Protein AF-D6RBR7-F1 (afdb_monomer)

Organism: Homo sapiens (NCBI:txid9606)

GO terms:
  GO:0005730 nucleolus (C, IDA)

Foldseek 3Di:
DPPPDDPVRVVVVVLVVVLVVLVVCLLVDQQQPQQLQDWDAAPPPRDIFGAAQAQLPPRDGRQQAQARHPRDQWADQPQPQAPDHDDPDIHGGCRQFDDAAPQSNGTHGRRNCRVVPCNSNPSRNPAAAPPPRDHNSRDRFGWGAAPQQRHIHGPVCNPVCNVPLLAQPDPACAAPPPRHHFQKARSNVSGGHHPCQLPPPPDDDDPPAAGADNPPRHGIDGNVVRDDD

Sequence (229 aa):
MPKKKTGARKKAENRREREKQLRASRSTIDLAKHPCNASMECDKCQRRQKNRAFCYFCNSVQKLPICAQCGKTKCMMKSSDCVIKHAGVYSTGLAMVGAICDFCEAWVCHGRKCLSTHACACPLTDAECVECERGVWDHGGRIFSCSFCHNFLCEDDQFEHQASCQVLEAETFKCVSCNRLGQHSCLRCKACFCDDHTRSKVFKQEKGKQPPCPKCGHETQETKDLSMS

Mean predicted aligned error: 7.17 Å

Structure (mmCIF, N/CA/C/O backbone):
data_AF-D6RBR7-F1
#
_entry.id   AF-D6RBR7-F1
#
loop_
_atom_site.group_PDB
_atom_site.id
_atom_site.type_symbol
_atom_site.label_atom_id
_atom_site.label_alt_id
_atom_site.label_comp_id
_atom_site.label_asym_id
_atom_site.label_entity_id
_atom_site.label_seq_id
_atom_site.pdbx_PDB_ins_code
_atom_site.Cartn_x
_atom_site.Cartn_y
_atom_site.Cartn_z
_atom_site.occupancy
_atom_site.B_iso_or_equiv
_atom_site.auth_seq_id
_atom_site.auth_comp_id
_atom_site.auth_asym_id
_atom_site.auth_atom_id
_atom_site.pdbx_PDB_model_num
ATOM 1 N N . MET A 1 1 ? 13.635 -39.268 21.885 1.00 52.97 1 MET A N 1
ATOM 2 C CA . MET A 1 1 ? 14.153 -38.015 21.281 1.00 52.97 1 MET A CA 1
ATOM 3 C C . MET A 1 1 ? 13.201 -37.543 20.189 1.00 52.97 1 MET A C 1
ATOM 5 O O . MET A 1 1 ? 12.842 -38.367 19.352 1.00 52.97 1 MET A O 1
ATOM 9 N N . PRO A 1 2 ? 12.788 -36.262 20.158 1.00 68.88 2 PRO A N 1
ATOM 10 C CA . PRO A 1 2 ? 12.043 -35.724 19.021 1.00 68.88 2 PRO A CA 1
ATOM 11 C C . PRO A 1 2 ? 12.871 -35.908 17.742 1.00 68.88 2 PRO A C 1
ATOM 13 O O . PRO A 1 2 ? 14.064 -35.595 17.733 1.00 68.88 2 PRO A O 1
ATOM 16 N N . LYS A 1 3 ? 12.272 -36.446 16.671 1.00 75.31 3 LYS A N 1
ATOM 17 C CA . LYS A 1 3 ? 12.973 -36.650 15.391 1.00 75.31 3 LYS A CA 1
ATOM 18 C C . LYS A 1 3 ? 13.556 -35.313 14.910 1.00 75.31 3 LYS A C 1
ATOM 20 O O . LYS A 1 3 ? 12.832 -34.316 14.852 1.00 75.31 3 LYS A O 1
ATOM 25 N N . LYS A 1 4 ? 14.852 -35.286 14.559 1.00 80.06 4 LYS A N 1
ATOM 26 C CA . LYS A 1 4 ? 15.507 -34.099 13.974 1.00 80.06 4 LYS A CA 1
ATOM 27 C C . LYS A 1 4 ? 14.675 -33.612 12.783 1.00 80.06 4 LYS A C 1
ATOM 29 O O . LYS A 1 4 ? 14.360 -34.387 11.881 1.00 80.06 4 LYS A O 1
ATOM 34 N N . LYS A 1 5 ? 14.297 -32.329 12.790 1.00 82.06 5 LYS A N 1
ATOM 35 C CA . LYS A 1 5 ? 13.568 -31.709 11.674 1.00 82.06 5 LYS A CA 1
ATOM 36 C C . LYS A 1 5 ? 14.427 -31.801 10.407 1.00 82.06 5 LYS A C 1
ATOM 38 O O . LYS A 1 5 ? 15.624 -31.524 10.453 1.00 82.06 5 LYS A O 1
ATOM 43 N N . THR A 1 6 ? 13.815 -32.160 9.279 1.00 87.94 6 THR A N 1
ATOM 44 C CA . THR A 1 6 ? 14.499 -32.155 7.978 1.00 87.94 6 THR A CA 1
ATOM 45 C C . THR A 1 6 ? 14.886 -30.727 7.579 1.00 87.94 6 THR A C 1
ATOM 47 O O . THR A 1 6 ? 14.262 -29.755 8.018 1.00 87.94 6 THR A O 1
ATOM 50 N N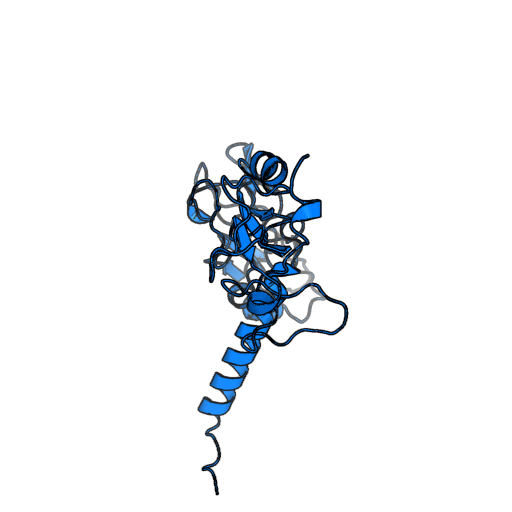 . GLY A 1 7 ? 15.893 -30.578 6.712 1.00 91.62 7 GLY A N 1
ATOM 51 C CA . GLY A 1 7 ? 16.312 -29.263 6.209 1.00 91.62 7 GLY A CA 1
ATOM 52 C C . GLY A 1 7 ? 15.177 -28.497 5.517 1.00 91.62 7 GLY A C 1
ATOM 53 O O . GLY A 1 7 ? 15.042 -27.290 5.709 1.00 91.62 7 GLY A O 1
ATOM 54 N N . ALA A 1 8 ? 14.305 -29.203 4.788 1.00 89.06 8 ALA A N 1
ATOM 55 C CA . ALA A 1 8 ? 13.109 -28.626 4.176 1.00 89.06 8 ALA A CA 1
ATOM 56 C C . ALA A 1 8 ? 12.122 -28.092 5.228 1.00 89.06 8 ALA A C 1
ATOM 58 O O . ALA A 1 8 ? 11.676 -26.949 5.129 1.00 89.06 8 ALA A O 1
ATOM 59 N N . ARG A 1 9 ? 11.849 -28.872 6.285 1.00 87.75 9 ARG A N 1
ATOM 60 C CA . ARG A 1 9 ? 10.952 -28.458 7.373 1.00 87.75 9 ARG A CA 1
ATOM 61 C C . ARG A 1 9 ? 11.488 -27.235 8.119 1.00 87.75 9 ARG A C 1
ATOM 63 O O . ARG A 1 9 ? 10.721 -26.318 8.390 1.00 87.75 9 ARG A O 1
ATOM 70 N N . LYS A 1 10 ? 12.799 -27.181 8.383 1.00 90.31 10 LYS A N 1
ATOM 71 C CA . LYS A 1 10 ? 13.447 -26.013 9.005 1.00 90.31 10 LYS A CA 1
ATOM 72 C C . LYS A 1 10 ? 13.344 -24.762 8.120 1.00 90.31 10 LYS A C 1
ATOM 74 O O . LYS A 1 10 ? 13.049 -23.683 8.619 1.00 90.31 10 LYS A O 1
ATOM 79 N N . LYS A 1 11 ? 13.529 -24.897 6.799 1.00 88.00 11 LYS A N 1
ATOM 80 C CA . LYS A 1 11 ? 13.361 -23.783 5.846 1.00 88.00 11 LYS A CA 1
ATOM 81 C C . LYS A 1 11 ? 11.916 -23.275 5.783 1.00 88.00 11 LYS A C 1
ATOM 83 O O . LYS A 1 11 ? 11.714 -22.066 5.731 1.00 88.00 11 LYS A O 1
ATOM 88 N N . ALA A 1 12 ? 10.931 -24.173 5.787 1.00 87.12 12 ALA A N 1
ATOM 89 C CA . ALA A 1 12 ? 9.515 -23.803 5.766 1.00 87.12 12 ALA A CA 1
ATOM 90 C C . ALA A 1 12 ? 9.096 -23.054 7.042 1.00 87.12 12 ALA A C 1
ATOM 92 O O . ALA A 1 12 ? 8.420 -22.032 6.967 1.00 87.12 12 ALA A O 1
ATOM 93 N N . GLU A 1 13 ? 9.550 -23.520 8.206 1.00 89.06 13 GLU A N 1
ATOM 94 C CA . GLU A 1 13 ? 9.287 -22.875 9.496 1.00 89.06 13 GLU A CA 1
ATOM 95 C C . GLU A 1 13 ? 9.906 -21.473 9.569 1.00 89.06 13 GLU A C 1
ATOM 97 O O . GLU A 1 13 ? 9.196 -20.513 9.858 1.00 89.06 13 GLU A O 1
ATOM 102 N N . ASN A 1 14 ? 11.178 -21.332 9.178 1.00 86.88 14 ASN A N 1
ATOM 103 C CA . ASN A 1 14 ? 11.842 -20.028 9.105 1.00 86.88 14 ASN A CA 1
ATOM 104 C C . ASN A 1 14 ? 11.141 -19.072 8.125 1.00 86.88 14 ASN A C 1
ATOM 106 O O . ASN A 1 14 ? 11.054 -17.873 8.385 1.00 86.88 14 ASN A O 1
ATOM 110 N N . ARG A 1 15 ? 10.640 -19.580 6.988 1.00 83.00 15 ARG A N 1
ATOM 111 C CA . ARG A 1 15 ? 9.876 -18.769 6.028 1.00 83.00 15 ARG A CA 1
ATOM 112 C C . ARG A 1 15 ? 8.584 -18.254 6.660 1.00 83.00 15 ARG A C 1
ATOM 114 O O . ARG A 1 15 ? 8.325 -17.059 6.588 1.00 83.00 15 ARG A O 1
ATOM 121 N N . ARG A 1 16 ? 7.823 -19.130 7.321 1.00 85.25 16 ARG A N 1
ATOM 122 C CA . ARG A 1 16 ? 6.566 -18.772 7.993 1.00 85.25 16 ARG A CA 1
ATOM 123 C C . ARG A 1 16 ? 6.781 -17.745 9.104 1.00 85.25 16 ARG A C 1
ATOM 125 O O . ARG A 1 16 ? 5.986 -16.822 9.258 1.00 85.25 16 ARG A O 1
ATOM 132 N N . GLU A 1 17 ? 7.855 -17.888 9.874 1.00 85.69 17 GLU A N 1
ATOM 133 C CA . GLU A 1 17 ? 8.219 -16.917 10.906 1.00 85.69 17 GLU A CA 1
ATOM 134 C C . GLU A 1 17 ? 8.574 -15.554 10.298 1.00 85.69 17 GLU A C 1
ATOM 136 O O . GLU A 1 17 ? 8.077 -14.525 10.758 1.00 85.69 17 GLU A O 1
ATOM 141 N N . ARG A 1 18 ? 9.342 -15.545 9.203 1.00 83.00 18 ARG A N 1
ATOM 142 C CA . ARG A 1 18 ? 9.665 -14.320 8.464 1.00 83.00 18 ARG A CA 1
ATOM 143 C C . ARG A 1 18 ? 8.423 -13.647 7.886 1.00 83.00 18 ARG A C 1
ATOM 145 O O . ARG A 1 18 ? 8.291 -12.437 7.996 1.00 83.00 18 ARG A O 1
ATOM 152 N N . GLU A 1 19 ? 7.502 -14.407 7.301 1.00 79.69 19 GLU A N 1
ATOM 153 C CA . GLU A 1 19 ? 6.221 -13.887 6.804 1.00 79.69 19 GLU A CA 1
ATOM 154 C C . GLU A 1 19 ? 5.389 -13.273 7.933 1.00 79.69 19 GLU A C 1
ATOM 156 O O . GLU A 1 19 ? 4.824 -12.194 7.765 1.00 79.69 19 GLU A O 1
ATOM 161 N N . LYS A 1 20 ? 5.360 -13.910 9.111 1.00 80.19 20 LYS A N 1
ATOM 162 C CA . LYS A 1 20 ? 4.681 -13.365 10.293 1.00 80.19 20 LYS A CA 1
ATOM 163 C C . LYS A 1 20 ? 5.299 -12.036 10.738 1.00 80.19 20 LYS A C 1
ATOM 165 O O . LYS A 1 20 ? 4.561 -11.097 11.018 1.00 80.19 20 LYS A O 1
ATOM 170 N N . GLN A 1 21 ? 6.629 -11.946 10.770 1.00 80.25 21 GLN A N 1
ATOM 171 C CA . GLN A 1 21 ? 7.342 -10.704 11.091 1.00 80.25 21 GLN A CA 1
ATOM 172 C C . GLN A 1 21 ? 7.075 -9.613 10.049 1.00 80.25 21 GLN A C 1
ATOM 174 O O . GLN A 1 21 ? 6.785 -8.478 10.415 1.00 80.25 21 GLN A O 1
ATOM 179 N N . LEU A 1 22 ? 7.100 -9.960 8.759 1.00 79.62 22 LEU A N 1
ATOM 180 C CA . LEU A 1 22 ? 6.803 -9.026 7.675 1.00 79.62 22 LEU A CA 1
ATOM 181 C C . LEU A 1 22 ? 5.378 -8.480 7.787 1.00 79.62 22 LEU A C 1
ATOM 183 O O . LEU A 1 22 ? 5.197 -7.267 7.739 1.00 79.62 22 LEU A O 1
ATOM 187 N N . ARG A 1 23 ? 4.381 -9.342 8.027 1.00 74.06 23 ARG A N 1
ATOM 188 C CA . ARG A 1 23 ? 2.993 -8.912 8.266 1.00 74.06 23 ARG A CA 1
ATOM 189 C C . ARG A 1 23 ? 2.874 -7.997 9.482 1.00 74.06 23 ARG A C 1
ATOM 191 O O . ARG A 1 23 ? 2.206 -6.977 9.384 1.00 74.06 23 ARG A O 1
ATOM 198 N N . ALA A 1 24 ? 3.553 -8.316 10.584 1.00 72.94 24 ALA A N 1
ATOM 199 C CA . ALA A 1 24 ? 3.563 -7.464 11.774 1.00 72.94 24 ALA A CA 1
ATOM 200 C C . ALA A 1 24 ? 4.214 -6.095 11.511 1.00 72.94 24 ALA A C 1
ATOM 202 O O . ALA A 1 24 ? 3.758 -5.091 12.038 1.00 72.94 24 ALA A O 1
ATOM 203 N N . SER A 1 25 ? 5.245 -6.040 10.662 1.00 75.69 25 SER A N 1
ATOM 204 C CA . SER A 1 25 ? 5.922 -4.787 10.308 1.00 75.69 25 SER A CA 1
ATOM 205 C C . SER A 1 25 ? 5.144 -3.908 9.325 1.00 75.69 25 SER A C 1
ATOM 207 O O . SER A 1 25 ? 5.472 -2.733 9.187 1.00 75.69 25 SER A O 1
ATOM 209 N N . ARG A 1 26 ? 4.103 -4.423 8.651 1.00 74.50 26 ARG A N 1
ATOM 210 C CA . ARG A 1 26 ? 3.370 -3.648 7.633 1.00 74.50 26 ARG A CA 1
ATOM 211 C C . ARG A 1 26 ? 2.717 -2.389 8.193 1.00 74.50 26 ARG A C 1
ATOM 213 O O . ARG A 1 26 ? 2.730 -1.376 7.507 1.00 74.50 26 ARG A O 1
ATOM 220 N N . SER A 1 27 ? 2.226 -2.420 9.432 1.00 69.88 27 SER A N 1
ATOM 221 C CA . SER A 1 27 ? 1.645 -1.241 10.093 1.00 69.88 27 SER A CA 1
ATOM 222 C C . SER A 1 27 ? 2.659 -0.121 10.345 1.00 69.88 27 SER A C 1
ATOM 224 O O . SER A 1 27 ? 2.265 1.022 10.535 1.00 69.88 27 SER A O 1
ATOM 226 N N . THR A 1 28 ? 3.961 -0.425 10.318 1.00 78.81 28 THR A N 1
ATOM 227 C CA . THR A 1 28 ? 5.040 0.563 10.495 1.00 78.81 28 THR A CA 1
ATOM 228 C C . THR A 1 28 ? 5.569 1.135 9.181 1.00 78.81 28 THR A C 1
ATOM 230 O O . THR A 1 28 ? 6.420 2.024 9.194 1.00 78.81 28 THR A O 1
ATOM 233 N N . ILE A 1 29 ? 5.102 0.626 8.037 1.00 87.75 29 ILE A N 1
ATOM 234 C CA . ILE A 1 29 ? 5.531 1.125 6.732 1.00 87.75 29 ILE A CA 1
ATOM 235 C C . ILE A 1 29 ? 4.763 2.412 6.430 1.00 87.75 29 ILE A C 1
ATOM 237 O O . ILE A 1 29 ? 3.542 2.398 6.295 1.00 87.75 29 ILE A O 1
ATOM 241 N N . ASP A 1 30 ? 5.496 3.511 6.249 1.00 91.12 30 ASP A N 1
ATOM 242 C CA . ASP A 1 30 ? 4.944 4.754 5.709 1.00 91.12 30 ASP A CA 1
ATOM 243 C C . ASP A 1 30 ? 4.599 4.552 4.227 1.00 91.12 30 ASP A C 1
ATOM 245 O O . ASP A 1 30 ? 5.441 4.687 3.329 1.00 91.12 30 ASP A O 1
ATOM 249 N N . LEU A 1 31 ? 3.348 4.165 3.978 1.00 93.38 31 LEU A N 1
ATOM 250 C CA . LEU A 1 31 ? 2.873 3.826 2.645 1.00 93.38 31 LEU A CA 1
ATOM 251 C C . LEU A 1 31 ? 2.872 5.032 1.703 1.00 93.38 31 LEU A C 1
ATOM 253 O O . LEU A 1 31 ? 3.123 4.868 0.511 1.00 93.38 31 LEU A O 1
ATOM 257 N N . ALA A 1 32 ? 2.657 6.241 2.225 1.00 91.88 32 ALA A N 1
ATOM 258 C CA . ALA A 1 32 ? 2.642 7.464 1.428 1.00 91.88 32 ALA A CA 1
ATOM 259 C C . ALA A 1 32 ? 4.018 7.765 0.809 1.00 91.88 32 ALA A C 1
ATOM 261 O O . ALA A 1 32 ? 4.095 8.318 -0.289 1.00 91.88 32 ALA A O 1
ATOM 262 N N . LYS A 1 33 ? 5.100 7.373 1.497 1.00 94.25 33 LYS A N 1
ATOM 263 C CA . LYS A 1 33 ? 6.487 7.550 1.034 1.00 94.25 33 LYS A CA 1
ATOM 264 C C . LYS A 1 33 ? 7.083 6.306 0.377 1.00 94.25 33 LYS A C 1
ATOM 266 O O . LYS A 1 33 ? 8.177 6.381 -0.186 1.00 94.25 33 LYS A O 1
ATOM 271 N N . HIS A 1 34 ? 6.412 5.156 0.448 1.00 96.44 34 HIS A N 1
ATOM 272 C CA . HIS A 1 34 ? 6.963 3.916 -0.084 1.00 96.44 34 HIS A CA 1
ATOM 273 C C . HIS A 1 34 ? 7.061 3.967 -1.626 1.00 96.44 34 HIS A C 1
ATOM 275 O O . HIS A 1 34 ? 6.084 4.326 -2.285 1.00 96.44 34 HIS A O 1
ATOM 281 N N . PRO A 1 35 ? 8.186 3.558 -2.253 1.00 97.50 35 PRO A N 1
ATOM 282 C CA . PRO A 1 35 ? 8.389 3.746 -3.694 1.00 97.50 35 PRO A CA 1
ATOM 283 C C . PRO A 1 35 ? 7.350 3.080 -4.605 1.00 97.50 35 PRO A C 1
ATOM 285 O O . PRO A 1 35 ? 7.064 3.583 -5.689 1.00 97.50 35 PRO A O 1
ATOM 288 N N . CYS A 1 36 ? 6.767 1.953 -4.187 1.00 97.06 36 CYS A N 1
ATOM 289 C CA . CYS A 1 36 ? 5.691 1.286 -4.935 1.00 97.06 36 CYS A CA 1
ATOM 290 C C . CYS A 1 36 ? 4.376 2.082 -4.986 1.00 97.06 36 CYS A C 1
ATOM 292 O O . CYS A 1 36 ? 3.488 1.736 -5.753 1.00 97.06 36 CYS A O 1
ATOM 294 N N . ASN A 1 37 ? 4.248 3.113 -4.153 1.00 97.38 37 ASN A N 1
ATOM 295 C CA . ASN A 1 37 ? 3.070 3.959 -4.020 1.00 97.38 37 ASN A CA 1
ATOM 296 C C . ASN A 1 37 ? 3.390 5.436 -4.324 1.00 97.38 37 ASN A C 1
ATOM 298 O O . ASN A 1 37 ? 2.576 6.322 -4.079 1.00 97.38 37 ASN A O 1
ATOM 302 N N . ALA A 1 38 ? 4.585 5.723 -4.851 1.00 97.19 38 ALA A N 1
ATOM 303 C CA . ALA A 1 38 ? 4.967 7.073 -5.247 1.00 97.19 38 ALA A CA 1
ATOM 304 C C . ALA A 1 38 ? 3.996 7.624 -6.304 1.00 97.19 38 ALA A C 1
ATOM 306 O O . ALA A 1 38 ? 3.543 6.881 -7.171 1.00 97.19 38 ALA A O 1
ATOM 307 N N . SER A 1 39 ? 3.689 8.922 -6.257 1.00 96.25 39 SER A N 1
ATOM 308 C CA . SER A 1 39 ? 2.896 9.570 -7.309 1.00 96.25 39 SER A CA 1
ATOM 309 C C . SER A 1 39 ? 3.696 9.590 -8.611 1.00 96.25 39 SER A C 1
ATOM 311 O O . SER A 1 39 ? 4.882 9.917 -8.609 1.00 96.25 39 SER A O 1
ATOM 313 N N . MET A 1 40 ? 3.036 9.289 -9.721 1.00 94.88 40 MET A N 1
ATOM 314 C CA . MET A 1 40 ? 3.588 9.380 -11.067 1.00 94.88 40 MET A CA 1
ATOM 315 C C . MET A 1 40 ? 2.571 10.021 -12.011 1.00 94.88 40 MET A C 1
ATOM 317 O O . MET A 1 40 ? 1.364 9.975 -11.770 1.00 94.88 40 MET A O 1
ATOM 321 N N . GLU A 1 41 ? 3.059 10.565 -13.115 1.00 96.31 41 GLU A N 1
ATOM 322 C CA . GLU A 1 41 ? 2.240 11.041 -14.223 1.00 96.31 41 GLU A CA 1
ATOM 323 C C . GLU A 1 41 ? 2.555 10.209 -15.465 1.00 96.31 41 GLU A C 1
ATOM 325 O O . GLU A 1 41 ? 3.702 9.822 -15.697 1.00 96.31 41 GLU A O 1
ATOM 330 N N . CYS A 1 42 ? 1.523 9.851 -16.224 1.00 96.06 42 CYS A N 1
ATOM 331 C CA . CYS A 1 42 ? 1.704 9.088 -17.449 1.00 96.06 42 CYS A CA 1
ATOM 332 C C . CYS A 1 42 ? 2.182 9.988 -18.592 1.00 96.06 42 CYS A C 1
ATOM 334 O O . CYS A 1 42 ? 1.434 10.857 -19.025 1.00 96.06 42 CYS A O 1
ATOM 336 N N . ASP A 1 43 ? 3.330 9.681 -19.196 1.00 93.69 43 ASP A N 1
ATOM 337 C CA . ASP A 1 43 ? 3.866 10.454 -20.329 1.00 93.69 43 ASP A CA 1
ATOM 338 C C . ASP A 1 43 ? 2.915 10.505 -21.546 1.00 93.69 43 ASP A C 1
ATOM 340 O O . ASP A 1 43 ? 2.988 11.420 -22.363 1.00 93.69 43 ASP A O 1
ATOM 344 N N . LYS A 1 44 ? 2.011 9.523 -21.693 1.00 96.19 44 LYS A N 1
ATOM 345 C CA . LYS A 1 44 ? 1.081 9.436 -22.832 1.00 96.19 44 LYS A CA 1
ATOM 346 C C . LYS A 1 44 ? -0.230 10.184 -22.596 1.00 96.19 44 LYS A C 1
ATOM 348 O O . LYS A 1 44 ? -0.652 10.940 -23.461 1.00 96.19 44 LYS A O 1
ATOM 353 N N . CYS A 1 45 ? -0.910 9.923 -21.478 1.00 97.12 45 CYS A N 1
ATOM 354 C CA . CYS A 1 45 ? -2.237 10.493 -21.204 1.00 97.12 45 CYS A CA 1
ATOM 355 C C . CYS A 1 45 ? -2.235 11.605 -20.150 1.00 97.12 45 CYS A C 1
ATOM 357 O O . CYS A 1 45 ? -3.301 12.139 -19.859 1.00 97.12 45 CYS A O 1
ATOM 359 N N . GLN A 1 46 ? -1.073 11.926 -19.569 1.00 96.44 46 GLN A N 1
ATOM 360 C CA . GLN A 1 46 ? -0.855 13.004 -18.594 1.00 96.44 46 GLN A CA 1
ATOM 361 C C . GLN A 1 46 ? -1.713 12.888 -17.321 1.00 96.44 46 GLN A C 1
ATOM 363 O O . GLN A 1 46 ? -1.844 13.824 -16.541 1.00 96.44 46 GLN A O 1
ATOM 368 N N . ARG A 1 47 ? -2.311 11.713 -17.076 1.00 96.62 47 ARG A N 1
ATOM 369 C CA . ARG A 1 47 ? -3.061 11.441 -15.848 1.00 96.62 47 ARG A CA 1
ATOM 370 C C . ARG A 1 47 ? -2.115 11.032 -14.729 1.00 96.62 47 ARG A C 1
ATOM 372 O O . ARG A 1 47 ? -1.210 10.214 -14.932 1.00 96.62 47 ARG A O 1
ATOM 379 N N . ARG A 1 48 ? -2.385 11.564 -13.537 1.00 96.75 48 ARG A N 1
ATOM 380 C CA . ARG A 1 48 ? -1.713 11.181 -12.296 1.00 96.75 48 ARG A CA 1
ATOM 381 C C . ARG A 1 48 ? -2.238 9.840 -11.791 1.00 96.75 48 ARG A C 1
ATOM 383 O O . ARG A 1 48 ? -3.429 9.560 -11.862 1.00 96.75 48 ARG A O 1
ATOM 390 N N . GLN A 1 49 ? -1.328 9.011 -11.302 1.00 96.50 49 GLN A N 1
ATOM 391 C CA . GLN A 1 49 ? -1.588 7.684 -10.743 1.00 96.50 49 GLN A CA 1
ATOM 392 C C . GLN A 1 49 ? -0.464 7.327 -9.761 1.00 96.50 49 GLN A C 1
ATOM 394 O O . GLN A 1 49 ? 0.524 8.057 -9.647 1.00 96.50 49 GLN A O 1
ATOM 399 N N . LYS A 1 50 ? -0.566 6.203 -9.055 1.00 96.88 50 LYS A N 1
ATOM 400 C CA . LYS A 1 50 ? 0.579 5.643 -8.325 1.00 96.88 50 LYS A CA 1
ATOM 401 C C . LYS A 1 50 ? 1.587 5.005 -9.277 1.00 96.88 50 LYS A C 1
ATOM 403 O O . LYS A 1 50 ? 1.216 4.596 -10.372 1.00 96.88 50 LYS A O 1
ATOM 408 N N . ASN A 1 51 ? 2.821 4.827 -8.810 1.00 97.38 51 ASN A N 1
ATOM 409 C CA . ASN A 1 51 ? 3.884 4.104 -9.502 1.00 97.38 51 ASN A CA 1
ATOM 410 C C . ASN A 1 51 ? 3.379 2.747 -10.029 1.00 97.38 51 ASN A C 1
ATOM 412 O O . ASN A 1 51 ? 2.912 1.909 -9.255 1.00 97.38 51 ASN A O 1
ATOM 416 N N . ARG A 1 52 ? 3.459 2.548 -11.346 1.00 97.00 52 ARG A N 1
ATOM 417 C CA . ARG A 1 52 ? 2.970 1.383 -12.090 1.00 97.00 52 ARG A CA 1
ATOM 418 C C . ARG A 1 52 ? 3.846 1.139 -13.314 1.00 97.00 52 ARG A C 1
ATOM 420 O O . ARG A 1 52 ? 4.415 2.062 -13.895 1.00 97.00 52 ARG A O 1
ATOM 427 N N . ALA A 1 53 ? 3.922 -0.120 -13.720 1.00 97.56 53 ALA A N 1
ATOM 428 C CA . ALA A 1 53 ? 4.587 -0.557 -14.934 1.00 97.56 53 ALA A CA 1
ATOM 429 C C . ALA A 1 53 ? 3.815 -0.126 -16.186 1.00 97.56 53 ALA A C 1
ATOM 431 O O . ALA A 1 53 ? 4.405 0.341 -17.164 1.00 97.56 53 ALA A O 1
ATOM 432 N N . PHE A 1 54 ? 2.489 -0.226 -16.112 1.00 97.06 54 PHE A N 1
ATOM 433 C CA . PHE A 1 54 ? 1.556 0.187 -17.149 1.00 97.06 54 PHE A CA 1
ATOM 434 C C . PHE A 1 54 ? 0.587 1.215 -16.583 1.00 97.06 54 PHE A C 1
ATOM 436 O O . PHE A 1 54 ? 0.114 1.093 -15.454 1.00 97.06 54 PHE A O 1
ATOM 443 N N . CYS A 1 55 ? 0.289 2.239 -17.374 1.00 97.38 55 CYS A N 1
ATOM 444 C CA . CYS A 1 55 ? -0.682 3.244 -16.985 1.00 97.38 55 CYS A CA 1
ATOM 445 C C . CYS A 1 55 ? -2.066 2.613 -16.832 1.00 97.38 55 CYS A C 1
ATOM 447 O O . CYS A 1 55 ? -2.587 2.074 -17.803 1.00 97.38 55 CYS A O 1
ATOM 449 N N . TYR A 1 56 ? -2.685 2.770 -15.664 1.00 97.12 56 TYR A N 1
ATOM 450 C CA . TYR A 1 56 ? -4.033 2.273 -15.383 1.00 97.12 56 TYR A CA 1
ATOM 451 C C . TYR A 1 56 ? -5.071 2.774 -16.406 1.00 97.12 56 TYR A C 1
ATOM 453 O O . TYR A 1 56 ? -5.960 2.042 -16.817 1.00 97.12 56 TYR A O 1
ATOM 461 N N . PHE A 1 57 ? -4.940 4.021 -16.869 1.00 97.19 57 PHE A N 1
ATOM 462 C CA . PHE A 1 57 ? -5.949 4.652 -17.728 1.00 97.19 57 PHE A CA 1
ATOM 463 C C . PHE A 1 57 ? -5.826 4.331 -19.219 1.00 97.19 57 PHE A C 1
ATOM 465 O O . PHE A 1 57 ? -6.812 4.419 -19.942 1.00 97.19 57 PHE A O 1
ATOM 472 N N . CYS A 1 58 ? -4.616 4.069 -19.718 1.00 97.50 58 CYS A N 1
ATOM 473 C CA . CYS A 1 58 ? -4.386 3.923 -21.163 1.00 97.50 58 CYS A CA 1
ATOM 474 C C . CYS A 1 58 ? -3.468 2.757 -21.538 1.00 97.50 58 CYS A C 1
ATOM 476 O O . CYS A 1 58 ? -3.074 2.639 -22.700 1.00 97.50 58 CYS A O 1
ATOM 478 N N . ASN A 1 59 ? -3.095 1.929 -20.559 1.00 96.75 59 ASN A N 1
ATOM 479 C CA . ASN A 1 59 ? -2.249 0.743 -20.692 1.00 96.75 59 ASN A CA 1
ATOM 480 C C . ASN A 1 59 ? -0.865 0.996 -21.309 1.00 96.75 59 ASN A C 1
ATOM 482 O O . ASN A 1 59 ? -0.149 0.062 -21.663 1.00 96.75 59 ASN A O 1
ATOM 486 N N . SER A 1 60 ? -0.443 2.258 -21.434 1.00 97.19 60 SER A N 1
ATOM 487 C CA . SER A 1 60 ? 0.884 2.579 -21.946 1.00 97.19 60 SER A CA 1
ATOM 488 C C . SER A 1 60 ? 1.961 2.154 -20.957 1.00 97.19 60 SER A C 1
ATOM 490 O O . SER A 1 60 ? 1.857 2.442 -19.764 1.00 97.19 60 SER A O 1
ATOM 492 N N . VAL A 1 61 ? 3.034 1.562 -21.473 1.00 96.69 61 VAL A N 1
ATOM 493 C CA . VAL A 1 61 ? 4.250 1.260 -20.711 1.00 96.69 61 VAL A CA 1
ATOM 494 C C . VAL A 1 61 ? 4.843 2.544 -20.130 1.00 96.69 61 VAL A C 1
ATOM 496 O O . VAL A 1 61 ? 5.066 3.509 -20.867 1.00 96.69 61 VAL A O 1
ATOM 499 N N . GLN A 1 62 ? 5.166 2.541 -18.836 1.00 93.88 62 GLN A N 1
ATOM 500 C CA . GLN A 1 62 ? 5.895 3.638 -18.213 1.00 93.88 62 GLN A CA 1
ATOM 501 C C . GLN A 1 62 ? 7.385 3.563 -18.560 1.00 93.88 62 GLN A C 1
ATOM 503 O O . GLN A 1 62 ? 8.107 2.693 -18.068 1.00 93.88 62 GLN A O 1
ATOM 508 N N . LYS A 1 63 ? 7.858 4.511 -19.378 1.00 91.62 63 LYS A N 1
ATOM 509 C CA . LYS A 1 63 ? 9.248 4.557 -19.870 1.00 91.62 63 LYS A CA 1
ATOM 510 C C . LYS A 1 63 ? 10.252 5.090 -18.848 1.00 91.62 63 LYS A C 1
ATOM 512 O O . LYS A 1 63 ? 11.443 4.804 -18.974 1.00 91.62 63 LYS A O 1
ATOM 517 N N . LEU A 1 64 ? 9.778 5.835 -17.850 1.00 91.50 64 LEU A N 1
ATOM 518 C CA . LEU A 1 64 ? 10.566 6.364 -16.737 1.00 91.50 64 LEU A CA 1
ATOM 519 C C . LEU A 1 64 ? 10.284 5.547 -15.461 1.00 91.50 64 LEU A C 1
ATOM 521 O O . LEU A 1 64 ? 9.449 5.951 -14.650 1.00 91.50 64 LEU A O 1
ATOM 525 N N . PRO A 1 65 ? 10.914 4.368 -15.286 1.00 93.69 65 PRO A N 1
ATOM 526 C CA . PRO A 1 65 ? 10.621 3.490 -14.165 1.00 93.69 65 PRO A CA 1
ATOM 527 C C . PRO A 1 65 ? 11.217 4.009 -12.854 1.00 93.69 65 PRO A C 1
ATOM 529 O O . PRO A 1 65 ? 12.371 4.436 -12.790 1.00 93.69 65 PRO A O 1
ATOM 532 N N . ILE A 1 66 ? 10.448 3.861 -11.777 1.00 96.06 66 ILE A N 1
ATOM 533 C CA . ILE A 1 66 ? 10.911 3.997 -10.395 1.00 96.06 66 ILE A CA 1
ATOM 534 C C . ILE A 1 66 ? 10.831 2.612 -9.759 1.00 96.06 66 ILE A C 1
ATOM 536 O O . ILE A 1 66 ? 9.764 2.000 -9.733 1.00 96.06 66 ILE A O 1
ATOM 540 N N . CYS A 1 67 ? 11.943 2.106 -9.221 1.00 96.75 67 CYS A N 1
ATOM 541 C CA . CYS A 1 67 ? 11.928 0.815 -8.539 1.00 96.75 67 CYS A CA 1
ATOM 542 C C . CYS A 1 67 ? 11.009 0.845 -7.308 1.00 96.75 67 CYS A C 1
ATOM 544 O O . CYS A 1 67 ? 11.269 1.576 -6.354 1.00 96.75 67 CYS A O 1
ATOM 546 N N . ALA A 1 68 ? 10.016 -0.039 -7.280 1.00 97.56 68 ALA A N 1
ATOM 547 C CA . ALA A 1 68 ? 9.028 -0.195 -6.218 1.00 97.56 68 ALA A CA 1
ATOM 548 C C . ALA A 1 68 ? 9.622 -0.540 -4.840 1.00 97.56 68 ALA A C 1
ATOM 550 O O . ALA A 1 68 ? 8.973 -0.325 -3.818 1.00 97.56 68 ALA A O 1
ATOM 551 N N . GLN A 1 69 ? 10.852 -1.068 -4.803 1.00 96.00 69 GLN A N 1
ATOM 552 C CA . GLN A 1 69 ? 11.546 -1.435 -3.566 1.00 96.00 69 GLN A CA 1
ATOM 553 C C . GLN A 1 69 ? 12.520 -0.364 -3.070 1.00 96.00 69 GLN A C 1
ATOM 555 O O . GLN A 1 69 ? 12.604 -0.125 -1.870 1.00 96.00 69 GLN A O 1
ATOM 560 N N . CYS A 1 70 ? 13.332 0.211 -3.961 1.00 94.81 70 CYS A N 1
ATOM 561 C CA . CYS A 1 70 ? 14.442 1.085 -3.562 1.00 94.81 70 CYS A CA 1
ATOM 562 C C . CYS A 1 70 ? 14.331 2.521 -4.077 1.00 94.81 70 CYS A C 1
ATOM 564 O O . CYS A 1 70 ? 15.230 3.314 -3.814 1.00 94.81 70 CYS A O 1
ATOM 566 N N . GLY A 1 71 ? 13.290 2.851 -4.846 1.00 95.25 71 GLY A N 1
ATOM 567 C CA . GLY A 1 71 ? 13.047 4.196 -5.377 1.00 95.25 71 GLY A CA 1
ATOM 568 C C . GLY A 1 71 ? 14.038 4.668 -6.440 1.00 95.25 71 GLY A C 1
ATOM 569 O O . GLY A 1 71 ? 13.896 5.767 -6.962 1.00 95.25 71 GLY A O 1
ATOM 570 N N . LYS A 1 72 ? 15.045 3.862 -6.794 1.00 93.44 72 LYS A N 1
ATOM 571 C CA . LYS A 1 72 ? 16.027 4.240 -7.815 1.00 93.44 72 LYS A CA 1
ATOM 572 C C . LYS A 1 72 ? 15.375 4.310 -9.197 1.00 93.44 72 LYS A C 1
ATOM 574 O O . LYS A 1 72 ? 14.595 3.429 -9.554 1.00 93.44 72 LYS A O 1
ATOM 579 N N . THR A 1 73 ? 15.806 5.298 -9.976 1.00 93.56 73 THR A N 1
ATOM 580 C CA . THR A 1 73 ? 15.476 5.521 -11.400 1.00 93.56 73 THR A CA 1
ATOM 581 C C . THR A 1 73 ? 16.646 5.207 -12.345 1.00 93.56 73 THR A C 1
ATOM 583 O O . THR A 1 73 ? 16.565 5.416 -13.553 1.00 93.56 73 THR A O 1
ATOM 586 N N . LYS A 1 74 ? 17.756 4.695 -11.792 1.00 90.06 74 LYS A N 1
ATOM 587 C CA . LYS A 1 74 ? 18.921 4.173 -12.524 1.00 90.06 74 LYS A CA 1
ATOM 588 C C . LYS A 1 74 ? 19.643 3.078 -11.720 1.00 90.06 74 LYS A C 1
ATOM 590 O O . LYS A 1 74 ? 19.768 3.227 -10.499 1.00 90.06 74 LYS A O 1
ATOM 595 N N . CYS A 1 75 ? 20.134 1.996 -12.350 1.00 86.62 75 CYS A N 1
ATOM 596 C CA . CYS A 1 75 ? 21.128 1.105 -11.706 1.00 86.62 75 CYS A CA 1
ATOM 597 C C . CYS A 1 75 ? 22.528 1.686 -11.944 1.00 86.62 75 CYS A C 1
ATOM 599 O O . CYS A 1 75 ? 22.951 1.940 -13.073 1.00 86.62 75 CYS A O 1
ATOM 601 N N . MET A 1 76 ? 23.228 1.939 -10.837 1.00 78.88 76 MET A N 1
ATOM 602 C CA . MET A 1 76 ? 24.567 2.515 -10.843 1.00 78.88 76 MET A CA 1
ATOM 603 C C . MET A 1 76 ? 25.609 1.412 -11.035 1.00 78.88 76 MET A C 1
ATOM 605 O O . MET A 1 76 ? 25.534 0.385 -10.366 1.00 78.88 76 MET A O 1
ATOM 609 N N . MET A 1 77 ? 26.635 1.665 -11.849 1.00 66.38 77 MET A N 1
ATOM 610 C CA . MET A 1 77 ? 27.708 0.712 -12.173 1.00 66.38 77 MET A CA 1
ATOM 611 C C . MET A 1 77 ? 28.423 0.136 -10.936 1.00 66.38 77 MET A C 1
ATOM 613 O O . MET A 1 77 ? 28.818 -1.023 -10.932 1.00 66.38 77 MET A O 1
ATOM 617 N N . LYS A 1 78 ? 28.558 0.924 -9.858 1.00 65.56 78 LYS A N 1
ATOM 618 C CA . LYS A 1 78 ? 29.204 0.502 -8.597 1.00 65.56 78 LYS A CA 1
ATOM 619 C C . LYS A 1 78 ? 28.291 -0.307 -7.661 1.00 65.56 78 LYS A C 1
ATOM 621 O O . LYS A 1 78 ? 28.713 -0.684 -6.573 1.00 65.56 78 LYS A O 1
ATOM 626 N N . SER A 1 79 ? 27.038 -0.554 -8.042 1.00 64.62 79 SER A N 1
ATOM 627 C CA . SER A 1 79 ? 26.121 -1.389 -7.266 1.00 64.62 79 SER A CA 1
ATOM 628 C C . SER A 1 79 ? 26.390 -2.860 -7.590 1.00 64.62 79 SER A C 1
ATOM 630 O O . SER A 1 79 ? 25.853 -3.388 -8.558 1.00 64.62 79 SER A O 1
ATOM 632 N N . SER A 1 80 ? 27.200 -3.535 -6.769 1.00 66.56 80 SER A N 1
ATOM 633 C CA . SER A 1 80 ? 27.574 -4.954 -6.943 1.00 66.56 80 SER A CA 1
ATOM 634 C C . SER A 1 80 ? 26.405 -5.947 -6.848 1.00 66.56 80 SER A C 1
ATOM 636 O O . SER A 1 80 ? 26.574 -7.131 -7.122 1.00 66.56 80 SER A O 1
ATOM 638 N N . ASP A 1 81 ? 25.216 -5.474 -6.473 1.00 83.44 81 ASP A N 1
ATOM 639 C CA . ASP A 1 81 ? 24.025 -6.295 -6.258 1.00 83.44 81 ASP A CA 1
ATOM 640 C C . ASP A 1 81 ? 23.134 -6.454 -7.511 1.00 83.44 81 ASP A C 1
ATOM 642 O O . ASP A 1 81 ? 22.125 -7.145 -7.441 1.00 83.44 81 ASP A O 1
ATOM 646 N N . CYS A 1 82 ? 23.445 -5.838 -8.664 1.00 87.81 82 CYS A N 1
ATOM 647 C CA . CYS A 1 82 ? 22.638 -6.003 -9.893 1.00 87.81 82 CYS A CA 1
ATOM 648 C C . CYS A 1 82 ? 22.860 -7.420 -10.505 1.00 87.81 82 CYS A C 1
ATOM 650 O O . CYS A 1 82 ? 23.980 -7.931 -10.541 1.00 87.81 82 CYS A O 1
ATOM 652 N N . VAL A 1 83 ? 21.788 -8.105 -10.947 1.00 90.19 83 VAL A N 1
ATOM 653 C CA . VAL A 1 83 ? 21.874 -9.463 -11.552 1.00 90.19 83 VAL A CA 1
ATOM 654 C C . VAL A 1 83 ? 22.339 -9.442 -13.013 1.00 90.19 83 VAL A C 1
ATOM 656 O O . VAL A 1 83 ? 22.644 -10.488 -13.577 1.00 90.19 83 VAL A O 1
ATOM 659 N N . ILE A 1 84 ? 22.417 -8.249 -13.607 1.00 85.38 84 ILE A N 1
ATOM 660 C CA . ILE A 1 84 ? 22.963 -7.988 -14.942 1.00 85.38 84 ILE A CA 1
ATOM 661 C C . ILE A 1 84 ? 24.216 -7.125 -14.770 1.00 85.38 84 ILE A C 1
ATOM 663 O O . ILE A 1 84 ? 24.256 -6.243 -13.911 1.00 85.38 84 ILE A O 1
ATOM 667 N N . LYS A 1 85 ? 25.247 -7.378 -15.581 1.00 81.75 85 LYS A N 1
ATOM 668 C CA . LYS A 1 85 ? 26.480 -6.581 -15.577 1.00 81.75 85 LYS A CA 1
ATOM 669 C C . LYS A 1 85 ? 26.269 -5.250 -16.304 1.00 81.75 85 LYS A C 1
ATOM 671 O O . LYS A 1 85 ? 25.717 -5.225 -17.398 1.00 81.75 85 LYS A O 1
ATOM 676 N N . HIS A 1 86 ? 26.799 -4.173 -15.731 1.00 78.19 86 HIS A N 1
ATOM 677 C CA . HIS A 1 86 ? 26.867 -2.852 -16.359 1.00 78.19 86 HIS A CA 1
ATOM 678 C C . HIS A 1 86 ? 28.320 -2.541 -16.713 1.00 78.19 86 HIS A C 1
ATOM 680 O O . HIS A 1 86 ? 29.131 -2.309 -15.818 1.00 78.19 86 HIS A O 1
ATOM 686 N N . ALA A 1 87 ? 28.674 -2.556 -17.995 1.00 76.06 87 ALA A N 1
ATOM 687 C CA . ALA A 1 87 ? 30.016 -2.185 -18.434 1.00 76.06 87 ALA A CA 1
ATOM 688 C C . ALA A 1 87 ? 30.065 -0.679 -18.733 1.00 76.06 87 ALA A C 1
ATOM 690 O O . ALA A 1 87 ? 29.540 -0.234 -19.746 1.00 76.06 87 ALA A O 1
ATOM 691 N N . GLY A 1 88 ? 30.665 0.117 -17.845 1.00 72.69 88 GLY A N 1
ATOM 692 C CA . GLY A 1 88 ? 31.012 1.518 -18.129 1.00 72.69 88 GLY A CA 1
ATOM 693 C C . GLY A 1 88 ? 29.866 2.540 -18.120 1.00 72.69 88 GLY A C 1
ATOM 694 O O . GLY A 1 88 ? 30.142 3.731 -18.221 1.00 72.69 88 GLY A O 1
ATOM 695 N N . VAL A 1 89 ? 28.601 2.123 -17.973 1.00 80.19 89 VAL A N 1
ATOM 696 C CA . VAL A 1 89 ? 27.428 3.018 -18.046 1.00 80.19 89 VAL A CA 1
ATOM 697 C C . VAL A 1 89 ? 26.395 2.744 -16.954 1.00 80.19 89 VAL A C 1
ATOM 699 O O . VAL A 1 89 ? 26.264 1.629 -16.451 1.00 80.19 89 VAL A O 1
ATOM 702 N N . TYR A 1 90 ? 25.634 3.776 -16.585 1.00 85.38 90 TYR A N 1
ATOM 703 C CA . TYR A 1 90 ? 24.436 3.618 -15.762 1.00 85.38 90 TYR A CA 1
ATOM 704 C C . TYR A 1 90 ? 23.284 3.101 -16.620 1.00 85.38 90 TYR A C 1
ATOM 706 O O . TYR A 1 90 ? 22.988 3.685 -17.659 1.00 85.38 90 TYR A O 1
ATOM 714 N N . SER A 1 91 ? 22.601 2.046 -16.172 1.00 87.88 91 SER A N 1
ATOM 715 C CA . SER A 1 91 ? 21.361 1.619 -16.827 1.00 87.88 91 SER A CA 1
ATOM 716 C C . SER A 1 91 ? 20.202 2.486 -16.363 1.00 87.88 91 SER A C 1
ATOM 718 O O . SER A 1 91 ? 19.961 2.624 -15.162 1.00 87.88 91 SER A O 1
ATOM 720 N N . THR A 1 92 ? 19.481 3.046 -17.326 1.00 90.69 92 THR A N 1
ATOM 721 C CA . THR A 1 92 ? 18.320 3.925 -17.150 1.00 90.69 92 THR A CA 1
ATOM 722 C C . THR A 1 92 ? 17.141 3.398 -17.969 1.00 90.69 92 THR A C 1
ATOM 724 O O . THR A 1 92 ? 17.292 2.465 -18.764 1.00 90.69 92 THR A O 1
ATOM 727 N N . GLY A 1 93 ? 15.953 3.979 -17.774 1.00 92.06 93 GLY A N 1
ATOM 728 C CA . GLY A 1 93 ? 14.756 3.560 -18.505 1.00 92.06 93 GLY A CA 1
ATOM 729 C C . GLY A 1 93 ? 14.457 2.076 -18.287 1.00 92.06 93 GLY A C 1
ATOM 730 O O . GLY A 1 93 ? 14.789 1.511 -17.250 1.00 92.06 93 GLY A O 1
ATOM 731 N N . LEU A 1 94 ? 13.890 1.400 -19.282 1.00 93.12 94 LEU A N 1
ATOM 732 C CA . LEU A 1 94 ? 13.550 -0.023 -19.160 1.00 93.12 94 LEU A CA 1
ATOM 733 C C . LEU A 1 94 ? 14.770 -0.943 -18.959 1.00 93.12 94 LEU A C 1
ATOM 735 O O . LEU A 1 94 ? 14.619 -2.037 -18.426 1.00 93.12 94 LEU A O 1
ATOM 739 N N . ALA A 1 95 ? 15.990 -0.499 -19.287 1.00 91.56 95 ALA A N 1
ATOM 740 C CA . ALA A 1 95 ? 17.201 -1.309 -19.129 1.00 91.56 95 ALA A CA 1
ATOM 741 C C . ALA A 1 95 ? 17.587 -1.586 -17.660 1.00 91.56 95 ALA A C 1
ATOM 743 O O . ALA A 1 95 ? 18.436 -2.437 -17.405 1.00 91.56 95 ALA A O 1
ATOM 744 N N . MET A 1 96 ? 17.004 -0.873 -16.687 1.00 91.94 96 MET A N 1
ATOM 745 C CA . MET A 1 96 ? 17.222 -1.136 -15.253 1.00 91.94 96 MET A CA 1
ATOM 746 C C . MET A 1 96 ? 16.181 -2.079 -14.628 1.00 91.94 96 MET A C 1
ATOM 748 O O . MET A 1 96 ? 16.283 -2.429 -13.446 1.00 91.94 96 MET A O 1
ATOM 752 N N . VAL A 1 97 ? 15.123 -2.407 -15.368 1.00 94.25 97 VAL A N 1
ATOM 753 C CA . VAL A 1 97 ? 13.986 -3.183 -14.872 1.00 94.25 97 VAL A CA 1
ATOM 754 C C . VAL A 1 97 ? 14.347 -4.666 -14.871 1.00 94.25 97 VAL A C 1
ATOM 756 O O . VAL A 1 97 ? 14.971 -5.160 -15.803 1.00 94.25 97 VAL A O 1
ATOM 759 N N . GLY A 1 98 ? 13.975 -5.375 -13.805 1.00 94.94 98 GLY A N 1
ATOM 760 C CA . GLY A 1 98 ? 14.164 -6.823 -13.694 1.00 94.94 98 GLY A CA 1
ATOM 761 C C . GLY A 1 98 ? 12.866 -7.617 -13.555 1.00 94.94 98 GLY A C 1
ATOM 762 O O . GLY A 1 98 ? 12.847 -8.785 -13.921 1.00 94.94 98 GLY A O 1
ATOM 763 N N . ALA A 1 99 ? 11.800 -7.013 -13.023 1.00 96.75 99 ALA A N 1
ATOM 764 C CA . ALA A 1 99 ? 10.499 -7.660 -12.857 1.00 96.75 99 ALA A CA 1
ATOM 765 C C . ALA A 1 99 ? 9.366 -6.631 -12.707 1.00 96.75 99 ALA A C 1
ATOM 767 O O . ALA A 1 99 ? 9.616 -5.442 -12.485 1.00 96.75 99 ALA A O 1
ATOM 768 N N . ILE A 1 100 ? 8.128 -7.119 -12.769 1.00 97.94 100 ILE A N 1
ATOM 769 C CA . ILE A 1 100 ? 6.915 -6.424 -12.320 1.00 97.94 100 ILE A CA 1
ATOM 770 C C . ILE A 1 100 ? 6.433 -7.139 -11.059 1.00 97.94 100 ILE A C 1
ATOM 772 O O . ILE A 1 100 ? 6.549 -8.357 -10.956 1.00 97.94 100 ILE A O 1
ATOM 776 N N . CYS A 1 101 ? 5.949 -6.386 -10.077 1.00 97.81 101 CYS A N 1
ATOM 777 C CA . CYS A 1 101 ? 5.328 -6.966 -8.892 1.00 97.81 101 CYS A CA 1
ATOM 778 C C . CYS A 1 101 ? 3.829 -7.180 -9.118 1.00 97.81 101 CYS A C 1
ATOM 780 O O . CYS A 1 101 ? 3.126 -6.205 -9.365 1.00 97.81 101 CYS A O 1
ATOM 782 N N . ASP A 1 102 ? 3.334 -8.404 -8.935 1.00 95.69 102 ASP A N 1
ATOM 783 C CA . ASP A 1 102 ? 1.907 -8.732 -9.104 1.00 95.69 102 ASP A CA 1
ATOM 784 C C . ASP A 1 102 ? 0.991 -8.039 -8.076 1.00 95.69 102 ASP A C 1
ATOM 786 O O . ASP A 1 102 ? -0.205 -7.895 -8.294 1.00 95.69 102 ASP A O 1
ATOM 790 N N . PHE A 1 103 ? 1.540 -7.570 -6.952 1.00 96.69 103 PHE A N 1
ATOM 791 C CA . PHE A 1 103 ? 0.756 -6.895 -5.914 1.00 96.69 103 PHE A CA 1
ATOM 792 C C . PHE A 1 103 ? 0.596 -5.396 -6.165 1.00 96.69 103 PHE A C 1
ATOM 794 O O . PHE A 1 103 ? -0.500 -4.859 -6.087 1.00 96.69 103 PHE A O 1
ATOM 801 N N . CYS A 1 104 ? 1.702 -4.694 -6.433 1.00 97.00 104 CYS A N 1
ATOM 802 C CA . CYS A 1 104 ? 1.684 -3.238 -6.598 1.00 97.00 104 CYS A CA 1
ATOM 803 C C . CYS A 1 104 ? 1.702 -2.781 -8.05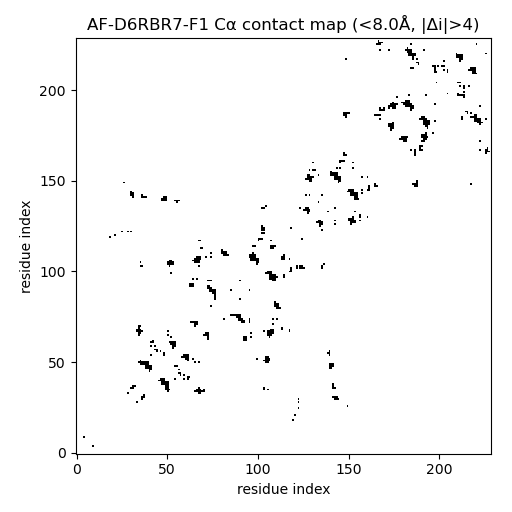8 1.00 97.00 104 CYS A C 1
ATOM 805 O O . CYS A 1 104 ? 1.651 -1.576 -8.297 1.00 97.00 104 CYS A O 1
ATOM 807 N N . GLU A 1 105 ? 1.829 -3.704 -9.012 1.00 96.81 105 GLU A N 1
ATOM 808 C CA . GLU A 1 105 ? 1.928 -3.461 -10.458 1.00 96.81 105 GLU A CA 1
ATOM 809 C C . GLU A 1 105 ? 3.092 -2.556 -10.877 1.00 96.81 105 GLU A C 1
ATOM 811 O O . GLU A 1 105 ? 3.135 -2.078 -12.005 1.00 96.81 105 GLU A O 1
ATOM 816 N N . ALA A 1 106 ? 4.050 -2.294 -9.990 1.00 97.62 106 ALA A N 1
ATOM 817 C CA . ALA A 1 106 ? 5.168 -1.400 -10.250 1.00 97.62 106 ALA A CA 1
ATOM 818 C C . ALA A 1 106 ? 6.429 -2.162 -10.677 1.00 97.62 106 ALA A C 1
ATOM 820 O O . ALA A 1 106 ? 6.633 -3.337 -10.350 1.00 97.62 106 ALA A O 1
ATOM 821 N N . TRP A 1 107 ? 7.313 -1.457 -11.383 1.00 97.75 107 TRP A N 1
ATOM 822 C CA . TRP A 1 107 ? 8.618 -1.976 -11.773 1.00 97.75 107 TRP A CA 1
ATOM 823 C C . TRP A 1 107 ? 9.492 -2.286 -10.557 1.00 97.75 107 TRP A C 1
ATOM 825 O O . TRP A 1 107 ? 9.643 -1.468 -9.651 1.00 97.75 107 TRP A O 1
ATOM 835 N N . VAL A 1 108 ? 10.173 -3.428 -10.574 1.00 97.44 108 VAL A N 1
ATOM 836 C CA . VAL A 1 108 ? 11.248 -3.765 -9.636 1.00 97.44 108 VAL A CA 1
ATOM 837 C C . VAL A 1 108 ? 12.555 -3.781 -10.414 1.00 97.44 108 VAL A C 1
ATOM 839 O O . VAL A 1 108 ? 12.672 -4.447 -11.444 1.00 97.44 108 VAL A O 1
ATOM 842 N N . CYS A 1 109 ? 13.556 -3.032 -9.944 1.00 95.44 109 CYS A N 1
ATOM 843 C CA . CYS A 1 109 ? 14.856 -3.043 -10.600 1.00 95.44 109 CYS A CA 1
ATOM 844 C C . CYS A 1 109 ? 15.528 -4.408 -10.450 1.00 95.44 109 CYS A C 1
ATOM 846 O O . CYS A 1 109 ? 15.317 -5.138 -9.483 1.00 95.44 109 CYS A O 1
ATOM 848 N N . HIS A 1 110 ? 16.421 -4.706 -11.375 1.00 93.81 110 HIS A N 1
ATOM 849 C CA . HIS A 1 110 ? 17.216 -5.928 -11.401 1.00 93.81 110 HIS A CA 1
ATOM 850 C C . HIS A 1 110 ? 18.308 -6.043 -10.309 1.00 93.81 110 HIS A C 1
ATOM 852 O O . HIS A 1 110 ? 19.242 -6.836 -10.424 1.00 93.81 110 HIS A O 1
ATOM 858 N N . GLY A 1 111 ? 18.210 -5.269 -9.224 1.00 92.69 111 GLY A N 1
ATOM 859 C CA . GLY A 1 111 ? 18.999 -5.508 -8.017 1.00 92.69 111 GLY A CA 1
ATOM 860 C C . GLY A 1 111 ? 18.552 -6.811 -7.355 1.00 92.69 111 GLY A C 1
ATOM 861 O O . GLY A 1 111 ? 17.367 -6.978 -7.070 1.00 92.69 111 GLY A O 1
ATOM 862 N N . ARG A 1 112 ? 19.478 -7.726 -7.073 1.00 92.56 112 ARG A N 1
ATOM 863 C CA . ARG A 1 112 ? 19.218 -9.037 -6.468 1.00 92.56 112 ARG A CA 1
ATOM 864 C C . ARG A 1 112 ? 18.465 -8.904 -5.148 1.00 92.56 112 ARG A C 1
ATOM 866 O O . ARG A 1 112 ? 17.515 -9.657 -4.929 1.00 92.56 112 ARG A O 1
ATOM 873 N N . LYS A 1 113 ? 18.803 -7.925 -4.299 1.00 92.19 113 LYS A N 1
ATOM 874 C CA . LYS A 1 113 ? 18.015 -7.612 -3.098 1.00 92.19 113 LYS A CA 1
ATOM 875 C C . LYS A 1 113 ? 16.581 -7.243 -3.465 1.00 92.19 113 LYS A C 1
ATOM 877 O O . LYS A 1 113 ? 15.663 -7.833 -2.922 1.00 92.19 113 LYS A O 1
ATOM 882 N N . CYS A 1 114 ? 16.379 -6.331 -4.416 1.00 94.88 114 CYS A N 1
ATOM 883 C CA . CYS A 1 114 ? 15.036 -5.881 -4.793 1.00 94.88 114 CYS A CA 1
ATOM 884 C C . CYS A 1 114 ? 14.174 -7.027 -5.337 1.00 94.88 114 CYS A C 1
ATOM 886 O O . CYS A 1 114 ? 13.058 -7.221 -4.861 1.00 94.88 114 CYS A O 1
ATOM 888 N N . LEU A 1 115 ? 14.719 -7.826 -6.257 1.00 94.44 115 LEU A N 1
ATOM 889 C CA . LEU A 1 115 ? 14.030 -8.977 -6.843 1.00 94.44 115 LEU A CA 1
ATOM 890 C C . LEU A 1 115 ? 13.698 -10.061 -5.810 1.00 94.44 115 LEU A C 1
ATOM 892 O O . LEU A 1 115 ? 12.621 -10.642 -5.850 1.00 94.44 115 LEU A O 1
ATOM 896 N N . SER A 1 116 ? 14.606 -10.329 -4.868 1.00 91.50 116 SER A N 1
ATOM 897 C CA . SER A 1 116 ? 14.408 -11.385 -3.865 1.00 91.50 116 SER A CA 1
ATOM 898 C C . SER A 1 116 ? 13.538 -10.971 -2.676 1.00 91.50 116 SER A C 1
ATOM 900 O O . SER A 1 116 ? 13.059 -11.845 -1.950 1.00 91.50 116 SER A O 1
ATOM 902 N N . THR A 1 117 ? 13.336 -9.669 -2.442 1.00 91.31 117 THR A N 1
ATOM 903 C CA . THR A 1 117 ? 12.594 -9.184 -1.268 1.00 91.31 117 THR A CA 1
ATOM 904 C C . THR A 1 117 ? 11.242 -8.574 -1.590 1.00 91.31 117 THR A C 1
ATOM 906 O O . THR A 1 117 ? 10.347 -8.695 -0.759 1.00 91.31 117 THR A O 1
ATOM 909 N N . HIS A 1 118 ? 11.085 -7.902 -2.736 1.00 94.81 118 HIS A N 1
ATOM 910 C CA . HIS A 1 118 ? 9.944 -7.008 -2.933 1.00 94.81 118 HIS A CA 1
ATOM 911 C C . HIS A 1 118 ? 8.600 -7.728 -2.866 1.00 94.81 118 HIS A C 1
ATOM 913 O O . HIS A 1 118 ? 7.767 -7.335 -2.064 1.00 94.81 118 HIS A O 1
ATOM 919 N N . ALA A 1 119 ? 8.401 -8.804 -3.633 1.00 91.94 119 ALA A N 1
ATOM 920 C CA . ALA A 1 119 ? 7.126 -9.526 -3.636 1.00 91.94 119 ALA A CA 1
ATOM 921 C C . ALA A 1 119 ? 6.749 -10.034 -2.229 1.00 91.94 119 ALA A C 1
ATOM 923 O O . ALA A 1 119 ? 5.628 -9.839 -1.777 1.00 91.94 119 ALA A O 1
ATOM 924 N N . CYS A 1 120 ? 7.710 -10.590 -1.485 1.00 88.62 120 CYS A N 1
ATOM 925 C CA . CYS A 1 120 ? 7.484 -11.100 -0.128 1.00 88.62 120 CYS A CA 1
ATOM 926 C C . CYS A 1 120 ? 7.092 -10.012 0.885 1.00 88.62 120 CYS A C 1
ATOM 928 O O . CYS A 1 120 ? 6.418 -10.299 1.871 1.00 88.62 120 CYS A O 1
ATOM 930 N N . ALA A 1 121 ? 7.572 -8.784 0.687 1.00 90.56 121 ALA A N 1
ATOM 931 C CA . ALA A 1 121 ? 7.410 -7.673 1.619 1.00 90.56 121 ALA A CA 1
ATOM 932 C C . ALA A 1 121 ? 6.585 -6.523 1.027 1.00 90.56 121 ALA A C 1
ATOM 934 O O . ALA A 1 121 ? 6.596 -5.425 1.582 1.00 90.56 121 ALA A O 1
ATOM 935 N N . CYS A 1 122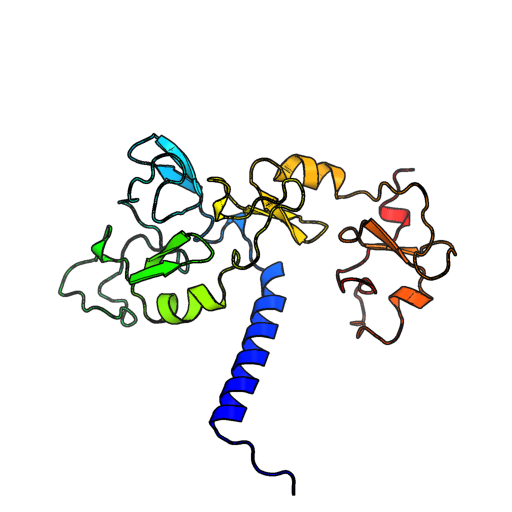 ? 5.895 -6.748 -0.096 1.00 94.31 122 CYS A N 1
ATOM 936 C CA . CYS A 1 122 ? 5.187 -5.689 -0.791 1.00 94.31 122 CYS A CA 1
ATOM 937 C C . CYS A 1 122 ? 4.107 -5.136 0.146 1.00 94.31 122 CYS A C 1
ATOM 939 O O . CYS A 1 122 ? 3.250 -5.906 0.602 1.00 94.31 122 CYS A O 1
ATOM 941 N N . PRO A 1 123 ? 4.118 -3.829 0.456 1.00 94.00 123 PRO A N 1
ATOM 942 C CA . PRO A 1 123 ? 3.158 -3.279 1.405 1.00 94.00 123 PRO A CA 1
ATOM 943 C C . PRO A 1 123 ? 1.728 -3.278 0.850 1.00 94.00 123 PRO A C 1
ATOM 945 O O . PRO A 1 123 ? 0.789 -3.173 1.626 1.00 94.00 123 PRO A O 1
ATOM 948 N N . LEU A 1 124 ? 1.568 -3.463 -0.466 1.00 95.00 124 LEU A N 1
ATOM 949 C CA . LEU A 1 124 ? 0.284 -3.480 -1.167 1.00 95.00 124 LEU A CA 1
ATOM 950 C C . LEU A 1 124 ? -0.276 -4.890 -1.441 1.00 95.00 124 LEU A C 1
ATOM 952 O O . LEU A 1 124 ? -1.223 -5.024 -2.199 1.00 95.00 124 LEU A O 1
ATOM 956 N N . THR A 1 125 ? 0.299 -5.943 -0.846 1.00 92.25 125 THR A N 1
ATOM 957 C CA . THR A 1 125 ? -0.116 -7.349 -1.087 1.00 92.25 125 THR A CA 1
ATOM 958 C C . THR A 1 125 ? -1.603 -7.606 -0.833 1.00 92.25 125 THR A C 1
ATOM 960 O O . THR A 1 125 ? -2.224 -8.329 -1.597 1.00 92.25 125 THR A O 1
ATOM 963 N N . ASP A 1 126 ? -2.144 -7.018 0.234 1.00 89.56 126 ASP A N 1
ATOM 964 C CA . ASP A 1 126 ? -3.533 -7.200 0.679 1.00 89.56 126 ASP A CA 1
ATOM 965 C C . ASP A 1 126 ? -4.233 -5.830 0.768 1.00 89.56 126 ASP A C 1
ATOM 967 O O . ASP A 1 126 ? -5.002 -5.567 1.691 1.00 89.56 126 ASP A O 1
ATOM 971 N N . ALA A 1 127 ? -3.839 -4.898 -0.106 1.00 94.50 127 ALA A N 1
ATOM 972 C CA . ALA A 1 127 ? -4.355 -3.537 -0.088 1.00 94.50 127 ALA A CA 1
ATOM 973 C C . ALA A 1 127 ? -5.700 -3.455 -0.811 1.00 94.50 127 ALA A C 1
ATOM 975 O O . ALA A 1 127 ? -5.754 -3.523 -2.039 1.00 94.50 127 ALA A O 1
ATOM 976 N N . GLU A 1 128 ? -6.750 -3.255 -0.021 1.00 96.75 128 GLU A N 1
ATOM 977 C CA . GLU A 1 128 ? -8.133 -3.057 -0.447 1.00 96.75 128 GLU A CA 1
ATOM 978 C C . GLU A 1 128 ? -8.726 -1.904 0.361 1.00 96.75 128 GLU A C 1
ATOM 980 O O . GLU A 1 128 ? -8.589 -1.875 1.588 1.00 96.75 128 GLU A O 1
ATOM 985 N N . CYS A 1 129 ? -9.318 -0.919 -0.315 1.00 97.00 129 CYS A N 1
ATOM 986 C CA . CYS A 1 129 ? -9.916 0.219 0.373 1.00 97.00 129 CYS A CA 1
ATOM 987 C C . CYS A 1 129 ? -11.090 -0.246 1.241 1.00 97.00 129 CYS A C 1
ATOM 989 O O . CYS A 1 129 ? -12.008 -0.875 0.730 1.00 97.00 129 CYS A O 1
ATOM 991 N N . VAL A 1 130 ? -11.097 0.112 2.527 1.00 95.88 130 VAL A N 1
ATOM 992 C CA . VAL A 1 130 ? -12.196 -0.267 3.432 1.00 95.88 130 VAL A CA 1
ATOM 993 C C . VAL A 1 130 ? -13.527 0.419 3.102 1.00 95.88 130 VAL A C 1
ATOM 995 O O . VAL A 1 130 ? -14.566 -0.079 3.514 1.00 95.88 130 VAL A O 1
ATOM 998 N N . GLU A 1 131 ? -13.505 1.531 2.363 1.00 96.44 131 GLU A N 1
ATOM 999 C CA . GLU A 1 131 ? -14.718 2.286 2.013 1.00 96.44 131 GLU A CA 1
ATOM 1000 C C . GLU A 1 131 ? -15.342 1.823 0.695 1.00 96.44 131 GLU A C 1
ATOM 1002 O O . GLU A 1 131 ? -16.542 1.577 0.629 1.00 96.44 131 GLU A O 1
ATOM 1007 N N . CYS A 1 132 ? -14.539 1.685 -0.365 1.00 96.94 132 CYS A N 1
ATOM 1008 C CA . CYS A 1 132 ? -15.049 1.328 -1.693 1.00 96.94 132 CYS A CA 1
ATOM 1009 C C . CYS A 1 132 ? -14.750 -0.112 -2.131 1.00 96.94 132 CYS A C 1
ATOM 1011 O O . CYS A 1 132 ? -15.061 -0.453 -3.269 1.00 96.94 132 CYS A O 1
ATOM 1013 N N . GLU A 1 133 ? -14.111 -0.927 -1.281 1.00 97.25 133 GLU A N 1
ATOM 1014 C CA . GLU A 1 133 ? -13.777 -2.349 -1.520 1.00 97.25 133 GLU A CA 1
ATOM 1015 C C . GLU A 1 133 ? -12.921 -2.602 -2.778 1.00 97.25 133 GLU A C 1
ATOM 1017 O O . GLU A 1 133 ? -12.738 -3.730 -3.231 1.00 97.25 133 GLU A O 1
ATOM 1022 N N . ARG A 1 134 ? -12.355 -1.540 -3.363 1.00 96.69 134 ARG A N 1
ATOM 1023 C CA . ARG A 1 134 ? -11.480 -1.621 -4.534 1.00 96.69 134 ARG A CA 1
ATOM 1024 C C . ARG A 1 134 ? -10.053 -1.929 -4.109 1.00 96.69 134 ARG A C 1
ATOM 1026 O O . ARG A 1 134 ? -9.487 -1.253 -3.242 1.00 96.69 134 ARG A O 1
ATOM 1033 N N . GLY A 1 135 ? -9.462 -2.923 -4.761 1.00 96.19 135 GLY A N 1
ATOM 1034 C CA . GLY A 1 135 ? -8.060 -3.263 -4.613 1.00 96.19 135 GLY A CA 1
ATOM 1035 C C . GLY A 1 135 ? -7.165 -2.400 -5.493 1.00 96.19 135 GLY A C 1
ATOM 1036 O O . GLY A 1 135 ? -7.611 -1.585 -6.302 1.00 96.19 135 GLY A O 1
ATOM 1037 N N . VAL A 1 136 ? -5.858 -2.641 -5.382 1.00 95.88 136 VAL A N 1
ATOM 1038 C CA . VAL A 1 136 ? -4.844 -1.967 -6.203 1.00 95.88 136 VAL A CA 1
ATOM 1039 C C . VAL A 1 136 ? -5.179 -2.025 -7.692 1.00 95.88 136 VAL A C 1
ATOM 1041 O O . VAL A 1 136 ? -5.042 -1.019 -8.373 1.00 95.88 136 VAL A O 1
ATOM 1044 N N . TRP A 1 137 ? -5.629 -3.165 -8.204 1.00 95.38 137 TRP A N 1
ATOM 1045 C CA . TRP A 1 137 ? -5.877 -3.363 -9.634 1.00 95.38 137 TRP A CA 1
ATOM 1046 C C . TRP A 1 137 ? -7.129 -2.636 -10.153 1.00 95.38 137 TRP A C 1
ATOM 1048 O O . TRP A 1 137 ? -7.249 -2.416 -11.356 1.00 95.38 137 TRP A O 1
ATOM 1058 N N . ASP A 1 138 ? -8.009 -2.188 -9.257 1.00 96.31 138 ASP A N 1
ATOM 1059 C CA . ASP A 1 138 ? -9.316 -1.607 -9.586 1.00 96.31 138 ASP A CA 1
ATOM 1060 C C . ASP A 1 138 ? -9.301 -0.066 -9.614 1.00 96.31 138 ASP A C 1
ATOM 1062 O O . ASP A 1 138 ? -10.332 0.586 -9.818 1.00 96.31 138 ASP A O 1
ATOM 1066 N N . HIS A 1 139 ? -8.133 0.550 -9.384 1.00 95.06 139 HIS A N 1
ATOM 1067 C CA . HIS A 1 139 ? -7.944 1.994 -9.505 1.00 95.06 139 HIS A CA 1
ATOM 1068 C C . HIS A 1 139 ? -6.493 2.416 -9.807 1.00 95.06 139 HIS A C 1
ATOM 1070 O O . HIS A 1 139 ? -5.508 1.713 -9.565 1.00 95.06 139 HIS A O 1
ATOM 1076 N N . GLY A 1 140 ? -6.341 3.642 -10.316 1.00 94.25 140 GLY A N 1
ATOM 1077 C CA . GLY A 1 140 ? -5.036 4.232 -10.634 1.00 94.25 140 GLY A CA 1
ATOM 1078 C C . GLY A 1 140 ? -4.355 4.944 -9.460 1.00 94.25 140 GLY A C 1
ATOM 1079 O O . GLY A 1 140 ? -3.135 5.087 -9.470 1.00 94.25 140 GLY A O 1
ATOM 1080 N N . GLY A 1 141 ? -5.122 5.398 -8.465 1.00 95.75 141 GLY A N 1
ATOM 1081 C CA . GLY A 1 141 ? -4.635 6.238 -7.362 1.00 95.75 141 GLY A CA 1
ATOM 1082 C C . GLY A 1 141 ? -3.682 5.546 -6.384 1.00 95.75 141 GLY A C 1
ATOM 1083 O O . GLY A 1 141 ? -3.442 4.336 -6.452 1.00 95.75 141 GLY A O 1
ATOM 1084 N N . ARG A 1 142 ? -3.129 6.337 -5.463 1.00 97.25 142 ARG A N 1
ATOM 1085 C CA . ARG A 1 142 ? -2.327 5.833 -4.339 1.00 97.25 142 ARG A CA 1
ATOM 1086 C C . ARG A 1 142 ? -3.198 5.149 -3.283 1.00 97.25 142 ARG A C 1
ATOM 1088 O O . ARG A 1 142 ? -4.408 5.345 -3.236 1.00 97.25 142 ARG A O 1
ATOM 1095 N N . ILE A 1 143 ? -2.557 4.349 -2.435 1.00 96.81 143 ILE A N 1
ATOM 1096 C CA . ILE A 1 143 ? -3.163 3.747 -1.242 1.00 96.81 143 ILE A CA 1
ATOM 1097 C C . ILE A 1 143 ? -2.522 4.348 0.011 1.00 96.81 143 ILE A C 1
ATOM 1099 O O . ILE A 1 143 ? -1.315 4.584 0.053 1.00 96.81 143 ILE A O 1
ATOM 1103 N N . PHE A 1 144 ? -3.310 4.542 1.054 1.00 95.62 144 PHE A N 1
ATOM 1104 C CA . PHE A 1 144 ? -2.902 5.040 2.360 1.00 95.62 144 PHE A CA 1
ATOM 1105 C C . PHE A 1 144 ? -3.337 4.065 3.450 1.00 95.62 144 PHE A C 1
ATOM 1107 O O . PHE A 1 144 ? -4.103 3.139 3.202 1.00 95.62 144 PHE A O 1
ATOM 1114 N N . SER A 1 145 ? -2.814 4.256 4.657 1.00 93.75 145 SER A N 1
ATOM 1115 C CA . SER A 1 145 ? -3.271 3.550 5.852 1.00 93.75 145 SER A CA 1
ATOM 1116 C C . SER A 1 145 ? -3.866 4.573 6.801 1.00 93.75 145 SER A C 1
ATOM 1118 O O . SER A 1 145 ? -3.249 5.611 7.045 1.00 93.75 145 SER A O 1
ATOM 1120 N N . CYS A 1 146 ? -5.056 4.295 7.325 1.00 93.50 146 CYS A N 1
ATOM 1121 C CA . CYS A 1 146 ? -5.674 5.157 8.319 1.00 93.50 146 CYS A CA 1
ATOM 1122 C C . CYS A 1 146 ? -4.799 5.240 9.579 1.00 93.50 146 CYS A C 1
ATOM 1124 O O . CYS A 1 146 ? -4.399 4.215 10.144 1.00 93.50 146 CYS A O 1
ATOM 1126 N N . SER A 1 147 ? -4.568 6.455 10.072 1.00 90.81 147 SER A N 1
ATOM 1127 C CA . SER A 1 147 ? -3.797 6.697 11.299 1.00 90.81 147 SER A CA 1
ATOM 1128 C C . SER A 1 147 ? -4.467 6.120 12.555 1.00 90.81 147 SER A C 1
ATOM 1130 O O . SER A 1 147 ? -3.788 5.866 13.545 1.00 90.81 147 SER A O 1
ATOM 1132 N N . PHE A 1 148 ? -5.781 5.870 12.507 1.00 91.44 148 PHE A N 1
ATOM 1133 C CA . PHE A 1 148 ? -6.577 5.413 13.649 1.00 91.44 148 PHE A CA 1
ATOM 1134 C C . PHE A 1 148 ? -6.890 3.913 13.614 1.00 91.44 148 PHE A C 1
ATOM 1136 O O . PHE A 1 148 ? -6.694 3.211 14.607 1.00 91.44 148 PHE A O 1
ATOM 1143 N N . CYS A 1 149 ? -7.388 3.403 12.481 1.00 91.56 149 CYS A N 1
ATOM 1144 C CA . CYS A 1 149 ? -7.797 2.001 12.346 1.00 91.56 149 CYS A CA 1
ATOM 1145 C C . CYS A 1 149 ? -6.792 1.112 11.596 1.00 91.56 149 CYS A C 1
ATOM 1147 O O . CYS A 1 149 ? -6.960 -0.107 11.589 1.00 91.56 149 CYS A O 1
ATOM 1149 N N . HIS A 1 150 ? -5.770 1.697 10.960 1.00 91.06 150 HIS A N 1
ATOM 1150 C CA . HIS A 1 150 ? -4.784 1.013 10.109 1.00 91.06 150 HIS A CA 1
ATOM 1151 C C . HIS A 1 150 ? -5.361 0.188 8.946 1.00 91.06 150 HIS A C 1
ATOM 1153 O O . HIS A 1 150 ? -4.666 -0.669 8.396 1.00 91.06 150 HIS A O 1
ATOM 1159 N N . ASN A 1 151 ? -6.618 0.422 8.562 1.00 93.19 151 ASN A N 1
ATOM 1160 C CA . ASN A 1 151 ? -7.159 -0.122 7.321 1.00 93.19 151 ASN A CA 1
ATOM 1161 C C . ASN A 1 151 ? -6.636 0.675 6.121 1.00 93.19 151 ASN A C 1
ATOM 1163 O O . ASN A 1 151 ? -6.243 1.839 6.253 1.00 93.19 151 ASN A O 1
ATOM 1167 N N . PHE A 1 152 ? -6.624 0.030 4.957 1.00 95.62 152 PHE A N 1
ATOM 1168 C CA . PHE A 1 152 ? -6.213 0.670 3.719 1.00 95.62 152 PHE A CA 1
ATOM 1169 C C . PHE A 1 152 ? -7.308 1.595 3.189 1.00 95.62 152 PHE A C 1
ATOM 1171 O O . PHE A 1 152 ? -8.498 1.316 3.323 1.00 95.62 152 PHE A O 1
ATOM 1178 N N . LEU A 1 153 ? -6.876 2.695 2.581 1.00 96.62 153 LEU A N 1
ATOM 1179 C CA . LEU A 1 153 ? -7.730 3.720 1.995 1.00 96.62 153 LEU A CA 1
ATOM 1180 C C . LEU A 1 153 ? -7.190 4.085 0.621 1.00 96.62 153 LEU A C 1
ATOM 1182 O O . LEU A 1 153 ? -5.984 4.297 0.480 1.00 96.62 153 LEU A O 1
ATOM 1186 N N . CYS A 1 154 ? -8.049 4.175 -0.387 1.00 96.62 154 CYS A N 1
ATOM 1187 C CA . CYS A 1 154 ? -7.631 4.752 -1.656 1.00 96.62 154 CYS A CA 1
ATOM 1188 C C . CYS A 1 154 ? -7.455 6.274 -1.518 1.00 96.62 154 CYS A C 1
ATOM 1190 O O . CYS A 1 154 ? -7.906 6.890 -0.552 1.00 96.62 154 CYS A O 1
ATOM 1192 N N . GLU A 1 155 ? -6.747 6.881 -2.466 1.00 95.06 155 GLU A N 1
ATOM 1193 C CA . GLU A 1 155 ? -6.474 8.322 -2.469 1.00 95.06 155 GLU A CA 1
ATOM 1194 C C . GLU A 1 155 ? -7.739 9.187 -2.450 1.00 95.06 155 GLU A C 1
ATOM 1196 O O . GLU A 1 155 ? -7.683 10.280 -1.886 1.00 95.06 155 GLU A O 1
ATOM 1201 N N . ASP A 1 156 ? -8.844 8.678 -3.003 1.00 94.94 156 ASP A N 1
ATOM 1202 C CA . ASP A 1 156 ? -10.139 9.362 -3.050 1.00 94.94 156 ASP A CA 1
ATOM 1203 C C . ASP A 1 156 ? -10.819 9.364 -1.662 1.00 94.94 156 ASP A C 1
ATOM 1205 O O . ASP A 1 156 ? -11.287 10.405 -1.210 1.00 94.94 156 ASP A O 1
ATOM 1209 N N . ASP A 1 157 ? -10.773 8.241 -0.933 1.00 96.75 157 ASP A N 1
ATOM 1210 C CA . ASP A 1 157 ? -11.504 8.058 0.337 1.00 96.75 157 ASP A CA 1
ATOM 1211 C C . ASP A 1 157 ? -10.691 8.465 1.584 1.00 96.75 157 ASP A C 1
ATOM 1213 O O . ASP A 1 157 ? -11.221 8.567 2.694 1.00 96.75 157 ASP A O 1
ATOM 1217 N N . GLN A 1 158 ? -9.373 8.675 1.444 1.00 94.75 158 GLN A N 1
ATOM 1218 C CA . GLN A 1 158 ? -8.473 8.782 2.601 1.00 94.75 158 GLN A CA 1
ATOM 1219 C C . GLN A 1 158 ? -8.807 9.927 3.568 1.00 94.75 158 GLN A C 1
ATOM 1221 O O . GLN A 1 158 ? -8.489 9.828 4.755 1.00 94.75 158 GLN A O 1
ATOM 1226 N N . PHE A 1 159 ? -9.362 11.030 3.058 1.00 94.31 159 PHE A N 1
ATOM 1227 C CA . PHE A 1 159 ? -9.609 12.238 3.842 1.00 94.31 159 PHE A CA 1
ATOM 1228 C C . PHE A 1 159 ? -10.921 12.126 4.606 1.00 94.31 159 PHE A C 1
ATOM 1230 O O . PHE A 1 159 ? -10.937 12.356 5.814 1.00 94.31 159 PHE A O 1
ATOM 1237 N N . GLU A 1 160 ? -11.986 11.713 3.920 1.00 95.38 160 GLU A N 1
ATOM 1238 C CA . GLU A 1 160 ? -13.307 11.524 4.520 1.00 95.38 160 GLU A CA 1
ATOM 1239 C C . GLU A 1 160 ? -13.256 10.449 5.607 1.00 95.38 160 GLU A C 1
ATOM 1241 O O . GLU A 1 160 ? -13.669 10.700 6.741 1.00 95.38 160 GLU A O 1
ATOM 1246 N N . HIS A 1 161 ? -12.624 9.304 5.322 1.00 94.75 161 HIS A N 1
ATOM 1247 C CA . HIS A 1 161 ? -12.458 8.259 6.327 1.00 94.75 161 HIS A CA 1
ATOM 1248 C C . HIS A 1 161 ? -11.618 8.730 7.517 1.00 94.75 161 HIS A C 1
ATOM 1250 O O . HIS A 1 161 ? -11.962 8.445 8.657 1.00 94.75 161 HIS A O 1
ATOM 1256 N N . GLN A 1 162 ? -10.500 9.437 7.313 1.00 92.56 162 GLN A N 1
ATOM 1257 C CA . GLN A 1 162 ? -9.690 9.885 8.455 1.00 92.56 162 GLN A CA 1
ATOM 1258 C C . GLN A 1 162 ? -10.416 10.916 9.324 1.00 92.56 162 GLN A C 1
ATOM 1260 O O . GLN A 1 162 ? -10.223 10.904 10.540 1.00 92.56 162 GLN A O 1
ATOM 1265 N N . ALA A 1 163 ? -11.267 11.757 8.732 1.00 91.19 163 ALA A N 1
ATOM 1266 C CA . ALA A 1 163 ? -12.061 12.731 9.469 1.00 91.19 163 ALA A CA 1
ATOM 1267 C C . ALA A 1 163 ? -13.099 12.064 10.392 1.00 91.19 163 ALA A C 1
ATOM 1269 O O . ALA A 1 163 ? -13.258 12.498 11.534 1.00 91.19 163 ALA A O 1
ATOM 1270 N N . SER A 1 164 ? -13.760 10.993 9.939 1.00 90.44 164 SER A N 1
ATOM 1271 C CA . SER A 1 164 ? -14.778 10.269 10.721 1.00 90.44 164 SER A CA 1
ATOM 1272 C C . SER A 1 164 ? -14.202 9.132 11.578 1.00 90.44 164 SER A C 1
ATOM 1274 O O . SER A 1 164 ? -14.742 8.773 12.625 1.00 90.44 164 SER A O 1
ATOM 1276 N N . CYS A 1 165 ? -13.063 8.547 11.194 1.00 91.75 165 CYS A N 1
ATOM 1277 C CA . CYS A 1 165 ? -12.535 7.359 11.862 1.00 91.75 165 CYS A CA 1
ATOM 1278 C C . CYS A 1 165 ? -12.024 7.635 13.287 1.00 91.75 165 CYS A C 1
ATOM 1280 O O . CYS A 1 165 ? -11.949 6.696 14.088 1.00 91.75 165 CYS A O 1
ATOM 1282 N N . GLN A 1 166 ? -11.698 8.888 13.608 1.00 87.69 166 GLN A N 1
ATOM 1283 C CA . GLN A 1 166 ? -11.185 9.305 14.916 1.00 87.69 166 GLN A CA 1
ATOM 1284 C C . GLN A 1 166 ? -12.215 9.216 16.053 1.00 87.69 166 GLN A C 1
ATOM 1286 O O . GLN A 1 166 ? -11.818 9.207 17.211 1.00 87.69 166 GLN A O 1
ATOM 1291 N N . VAL A 1 167 ? -13.512 9.114 15.741 1.00 84.88 167 VAL A N 1
ATOM 1292 C CA . VAL A 1 167 ? -14.593 9.003 16.733 1.00 84.88 167 VAL A CA 1
ATOM 1293 C C . VAL A 1 167 ? -15.265 7.634 16.695 1.00 84.88 167 VAL A C 1
ATOM 1295 O O . VAL A 1 167 ? -15.205 6.898 15.700 1.00 84.88 167 VAL A O 1
ATOM 1298 N N . LEU A 1 168 ? -15.907 7.267 17.804 1.00 82.00 168 LEU A N 1
ATOM 1299 C CA . LEU A 1 168 ? -16.771 6.096 17.860 1.00 82.00 168 LEU A CA 1
ATOM 1300 C C . LEU A 1 168 ? -18.237 6.524 17.716 1.00 82.00 168 LEU A C 1
ATOM 1302 O O . LEU A 1 168 ? -18.897 6.848 18.698 1.00 82.00 168 LEU A O 1
ATOM 1306 N N . GLU A 1 169 ? -18.749 6.488 16.490 1.00 70.75 169 GLU A N 1
ATOM 1307 C CA . GLU A 1 169 ? -20.181 6.636 16.225 1.00 70.75 169 GLU A CA 1
ATOM 1308 C C . GLU A 1 169 ? -20.866 5.288 16.469 1.00 70.75 169 GLU A C 1
ATOM 1310 O O . GLU A 1 169 ? -20.874 4.406 15.611 1.00 70.75 169 GLU A O 1
ATOM 1315 N N . ALA A 1 170 ? -21.367 5.085 17.686 1.00 71.25 170 ALA A N 1
ATOM 1316 C CA . ALA A 1 170 ? -22.098 3.882 18.057 1.00 71.25 170 ALA A CA 1
ATOM 1317 C C . ALA A 1 170 ? -23.376 4.253 18.809 1.00 71.25 170 ALA A C 1
ATOM 1319 O O . ALA A 1 170 ? -23.348 5.065 19.731 1.00 71.25 170 ALA A O 1
ATOM 1320 N N . GLU A 1 171 ? -24.485 3.593 18.470 1.00 72.88 171 GLU A N 1
ATOM 1321 C CA . GLU A 1 171 ? -25.760 3.747 19.187 1.00 72.88 171 GLU A CA 1
ATOM 1322 C C . GLU A 1 171 ? -25.650 3.320 20.657 1.00 72.88 171 GLU A C 1
ATOM 1324 O O . GLU A 1 171 ? -26.400 3.781 21.517 1.00 72.88 171 GLU A O 1
ATOM 1329 N N . THR A 1 172 ? -24.709 2.419 20.964 1.00 82.00 172 THR A N 1
ATOM 1330 C CA . THR A 1 172 ? -24.446 1.972 22.330 1.00 82.00 172 THR A CA 1
ATOM 1331 C C . THR A 1 172 ? -22.949 1.865 22.594 1.00 82.00 172 THR A C 1
ATOM 1333 O O . THR A 1 172 ? -22.204 1.286 21.807 1.00 82.00 172 THR A O 1
ATOM 1336 N N . PHE A 1 173 ? -22.520 2.322 23.770 1.00 89.12 173 PHE A N 1
ATOM 1337 C CA . PHE A 1 173 ? -21.155 2.129 24.272 1.00 89.12 173 PHE A CA 1
ATOM 1338 C C . PHE A 1 173 ? -21.022 0.849 25.109 1.00 89.12 173 PHE A C 1
ATOM 1340 O O . PHE A 1 173 ? -20.240 0.779 26.059 1.00 89.12 173 PHE A O 1
ATOM 1347 N N . LYS A 1 174 ? -21.832 -0.171 24.811 1.00 93.06 174 LYS A N 1
ATOM 1348 C CA . LYS A 1 174 ? -21.831 -1.433 25.554 1.00 93.06 174 LYS A CA 1
ATOM 1349 C C . LYS A 1 174 ? -20.745 -2.369 25.034 1.00 93.06 174 LYS A C 1
ATOM 1351 O O . LYS A 1 174 ? -20.445 -2.430 23.847 1.00 93.06 174 LYS A O 1
ATOM 1356 N N . CYS A 1 175 ? -20.160 -3.129 25.948 1.00 93.00 175 CYS A N 1
ATOM 1357 C CA . CYS A 1 175 ? -19.233 -4.198 25.650 1.00 93.00 175 CYS A CA 1
ATOM 1358 C C . CYS A 1 175 ? -19.917 -5.254 24.781 1.00 93.00 175 CYS A C 1
ATOM 1360 O O . CYS A 1 175 ? -20.869 -5.891 25.231 1.00 93.00 175 CYS A O 1
ATOM 1362 N N . VAL A 1 176 ? -19.363 -5.504 23.593 1.00 92.00 176 VAL A N 1
ATOM 1363 C CA . VAL A 1 176 ? -19.900 -6.489 22.636 1.00 92.00 176 VAL A CA 1
ATOM 1364 C C . VAL A 1 176 ? -19.993 -7.902 23.232 1.00 92.00 176 VAL A C 1
ATOM 1366 O O . VAL A 1 176 ? -20.849 -8.684 22.836 1.00 92.00 176 VAL A O 1
ATOM 1369 N N . SER A 1 177 ? -19.145 -8.237 24.207 1.00 91.06 177 SER A N 1
ATOM 1370 C CA . SER A 1 177 ? -19.089 -9.583 24.789 1.00 91.06 177 SER A CA 1
ATOM 1371 C C . SER A 1 177 ? -20.085 -9.833 25.929 1.00 91.06 177 SER A C 1
ATOM 1373 O O . SER A 1 177 ? -20.459 -10.980 26.152 1.00 91.06 177 SER A O 1
ATOM 1375 N N . CYS A 1 178 ? -20.491 -8.811 26.693 1.00 93.62 178 CYS A N 1
ATOM 1376 C CA . CYS A 1 178 ? -21.326 -9.005 27.895 1.00 93.62 178 CYS A CA 1
ATOM 1377 C C . CYS A 1 178 ? -22.391 -7.933 28.142 1.00 93.62 178 CYS A C 1
ATOM 1379 O O . CYS A 1 178 ? -23.031 -7.948 29.192 1.00 93.62 178 CYS A O 1
ATOM 1381 N N . ASN A 1 179 ? -22.567 -6.985 27.220 1.00 92.50 179 ASN A N 1
ATOM 1382 C CA . ASN A 1 179 ? -23.541 -5.893 27.292 1.00 92.50 179 ASN A CA 1
ATOM 1383 C C . ASN A 1 179 ? -23.421 -4.938 28.501 1.00 92.50 179 ASN A C 1
ATOM 1385 O O . ASN A 1 179 ? -24.257 -4.045 28.652 1.00 92.50 179 ASN A O 1
ATOM 1389 N N . ARG A 1 180 ? -22.380 -5.060 29.339 1.00 92.69 180 ARG A N 1
ATOM 1390 C CA . ARG A 1 180 ?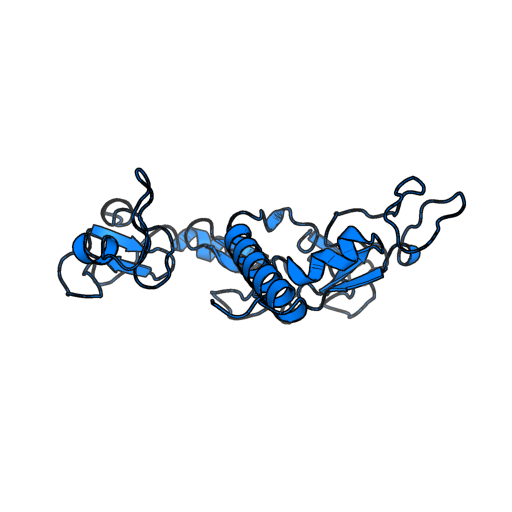 -22.002 -4.035 30.336 1.00 92.69 180 ARG A CA 1
ATOM 1391 C C . ARG A 1 180 ? -21.424 -2.799 29.646 1.00 92.69 180 ARG A C 1
ATOM 1393 O O . ARG A 1 180 ? -21.135 -2.852 28.460 1.00 92.69 180 ARG A O 1
ATOM 1400 N N . LEU A 1 181 ? -21.208 -1.701 30.368 1.00 92.19 181 LEU A N 1
ATOM 1401 C CA . LEU A 1 181 ? -20.541 -0.523 29.803 1.00 92.19 181 LEU A CA 1
ATOM 1402 C C . LEU A 1 181 ? -19.116 -0.867 29.327 1.00 92.19 181 LEU A C 1
ATOM 1404 O O . LEU A 1 181 ? -18.361 -1.541 30.032 1.00 92.19 181 LEU A O 1
ATOM 1408 N N . GLY A 1 182 ? -18.762 -0.434 28.119 1.00 92.38 182 GLY A N 1
ATOM 1409 C CA . GLY A 1 182 ? -17.423 -0.578 27.565 1.00 92.38 182 GLY A CA 1
ATOM 1410 C C . GLY A 1 182 ? -16.500 0.537 28.051 1.00 92.38 182 GLY A C 1
ATOM 1411 O O . GLY A 1 182 ? -16.854 1.709 27.998 1.00 92.38 182 GLY A O 1
ATOM 1412 N N . GLN A 1 183 ? -15.317 0.162 28.531 1.00 92.00 183 GLN A N 1
ATOM 1413 C CA . GLN A 1 183 ? -14.281 1.098 28.985 1.00 92.00 183 GLN A CA 1
ATOM 1414 C C . GLN A 1 183 ? -13.263 1.359 27.871 1.00 92.00 183 GLN A C 1
ATOM 1416 O O . GLN A 1 183 ? -12.775 2.474 27.718 1.00 92.00 183 GLN A O 1
ATOM 1421 N N . HIS A 1 184 ? -13.057 0.379 26.993 1.00 92.25 184 HIS A N 1
ATOM 1422 C CA . HIS A 1 184 ? -12.129 0.439 25.873 1.00 92.25 184 HIS A CA 1
ATOM 1423 C C . HIS A 1 184 ? -12.848 0.300 24.535 1.00 92.25 184 HIS A C 1
ATOM 1425 O O . HIS A 1 184 ? -13.774 -0.496 24.399 1.00 92.25 184 HIS A O 1
ATOM 1431 N N . SER A 1 185 ? -12.369 1.015 23.529 1.00 92.56 185 SER A N 1
ATOM 1432 C CA . SER A 1 185 ? -12.945 1.058 22.192 1.00 92.56 185 SER A CA 1
ATOM 1433 C C . SER A 1 185 ? -11.894 0.768 21.131 1.00 92.56 185 SER A C 1
ATOM 1435 O O . SER A 1 185 ? -10.762 1.245 21.194 1.00 92.56 185 SER A O 1
ATOM 1437 N N . CYS A 1 186 ? -12.262 -0.036 20.138 1.00 92.31 186 CYS A N 1
ATOM 1438 C CA . CYS A 1 186 ? -11.415 -0.341 18.994 1.00 92.31 186 CYS A CA 1
ATOM 1439 C C . CYS A 1 186 ? -11.900 0.440 17.771 1.00 92.31 186 CYS A C 1
ATOM 1441 O O . CYS A 1 186 ? -12.931 0.089 17.201 1.00 92.31 186 CYS A O 1
ATOM 1443 N N . LEU A 1 187 ? -11.130 1.430 17.308 1.00 91.56 187 LEU A N 1
ATOM 1444 C CA . LEU A 1 187 ? -11.482 2.224 16.120 1.00 91.56 187 LEU A CA 1
ATOM 1445 C C . LEU A 1 187 ? -11.457 1.422 14.812 1.00 91.56 187 LEU A C 1
ATOM 1447 O O . LEU A 1 187 ? -12.073 1.828 13.834 1.00 91.56 187 LEU A O 1
ATOM 1451 N N . ARG A 1 188 ? -10.805 0.254 14.804 1.00 91.56 188 ARG A N 1
ATOM 1452 C CA . ARG A 1 188 ? -10.813 -0.668 13.663 1.00 91.56 188 ARG A CA 1
ATOM 1453 C C . ARG A 1 188 ? -12.064 -1.528 13.572 1.00 91.56 188 ARG A C 1
ATOM 1455 O O . ARG A 1 188 ? -12.551 -1.778 12.479 1.00 91.56 188 ARG A O 1
ATOM 1462 N N . CYS A 1 189 ? -12.571 -2.004 14.706 1.00 90.88 189 CYS A N 1
ATOM 1463 C CA . CYS A 1 189 ? -13.811 -2.781 14.743 1.00 90.88 189 CYS A CA 1
ATOM 1464 C C . CYS A 1 189 ? -15.051 -1.920 14.980 1.00 90.88 189 CYS A C 1
ATOM 1466 O O . CYS A 1 189 ? -16.143 -2.475 14.944 1.00 90.88 189 CYS A O 1
ATOM 1468 N N . LYS A 1 190 ? -14.864 -0.632 15.300 1.00 90.06 190 LYS A N 1
ATOM 1469 C CA . LYS A 1 190 ? -15.904 0.284 15.779 1.00 90.06 190 LYS A CA 1
ATOM 1470 C C . LYS A 1 190 ? -16.757 -0.366 16.877 1.00 90.06 190 LYS A C 1
ATOM 1472 O O . LYS A 1 190 ? -17.974 -0.436 16.801 1.00 90.06 190 LYS A O 1
ATOM 1477 N N . ALA A 1 191 ? -16.073 -0.909 17.889 1.00 91.12 191 ALA A N 1
ATOM 1478 C CA . ALA A 1 191 ? -16.679 -1.721 18.944 1.00 91.12 191 ALA A CA 1
ATOM 1479 C C . ALA A 1 191 ? -16.088 -1.418 20.325 1.00 91.12 191 ALA A C 1
ATOM 1481 O O . ALA A 1 191 ? -14.874 -1.219 20.446 1.00 91.12 191 ALA A O 1
ATOM 1482 N N . CYS A 1 192 ? -16.936 -1.481 21.356 1.00 93.44 192 CYS A N 1
ATOM 1483 C CA . CYS A 1 192 ? -16.549 -1.296 22.753 1.00 93.44 192 CYS A CA 1
ATOM 1484 C C . CYS A 1 192 ? -16.375 -2.627 23.498 1.00 93.44 192 CYS A C 1
ATOM 1486 O O . CYS A 1 192 ? -17.045 -3.627 23.225 1.00 93.44 192 CYS A O 1
ATOM 1488 N N . PHE A 1 193 ? -15.518 -2.616 24.515 1.00 92.56 193 PHE A N 1
ATOM 1489 C CA . PHE A 1 193 ? -15.214 -3.739 25.394 1.00 92.56 193 PHE A CA 1
ATOM 1490 C C . PHE A 1 193 ? -15.010 -3.251 26.835 1.00 92.56 193 PHE A C 1
ATOM 1492 O O . PHE A 1 193 ? -14.475 -2.169 27.066 1.00 92.56 193 PHE A O 1
ATOM 1499 N N . CYS A 1 194 ? -15.440 -4.033 27.826 1.00 92.94 194 CYS A N 1
ATOM 1500 C CA . CYS A 1 194 ? -15.099 -3.776 29.227 1.00 92.94 194 CYS A CA 1
ATOM 1501 C C . CYS A 1 194 ? -13.693 -4.309 29.548 1.00 92.94 194 CYS A C 1
ATOM 1503 O O . CYS A 1 194 ? -13.181 -5.170 2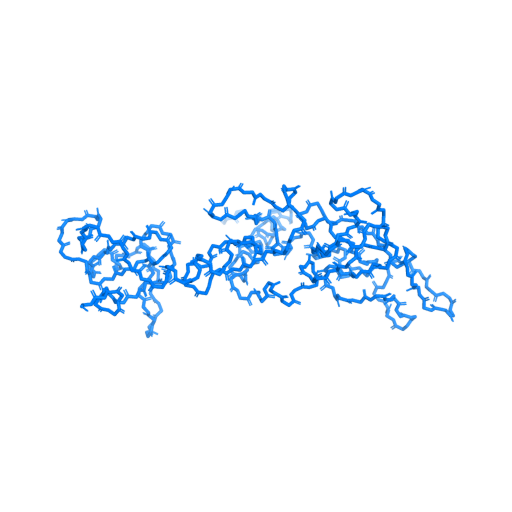8.8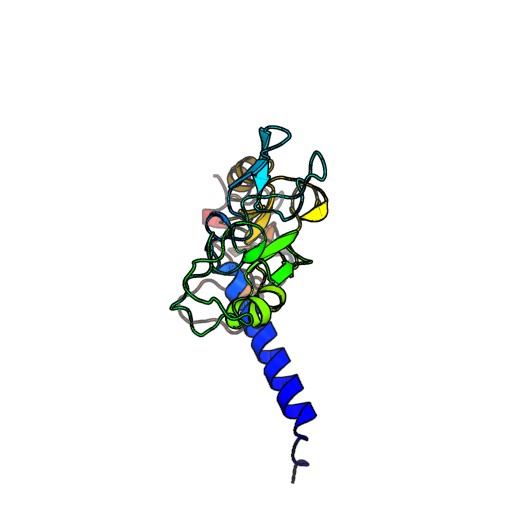24 1.00 92.94 194 CYS A O 1
ATOM 1505 N N . ASP A 1 195 ? -13.109 -3.850 30.655 1.00 90.06 195 ASP A N 1
ATOM 1506 C CA . ASP A 1 195 ? -11.759 -4.227 31.098 1.00 90.06 195 ASP A CA 1
ATOM 1507 C C . ASP A 1 195 ? -11.534 -5.738 31.177 1.00 90.06 195 ASP A C 1
ATOM 1509 O O . ASP A 1 195 ? -10.509 -6.244 30.720 1.00 90.06 195 ASP A O 1
ATOM 1513 N N . ASP A 1 196 ? -12.520 -6.483 31.678 1.00 89.81 196 ASP A N 1
ATOM 1514 C CA . ASP A 1 196 ? -12.428 -7.942 31.780 1.00 89.81 196 ASP A CA 1
ATOM 1515 C C . ASP A 1 196 ? -12.204 -8.609 30.412 1.00 89.81 196 ASP A C 1
ATOM 1517 O O . ASP A 1 196 ? -11.436 -9.567 30.287 1.00 89.81 196 ASP A O 1
ATOM 1521 N N . HIS A 1 197 ? -12.853 -8.097 29.361 1.00 90.62 197 HIS A N 1
ATOM 1522 C CA . HIS A 1 197 ? -12.774 -8.684 28.026 1.00 90.62 197 HIS A CA 1
ATOM 1523 C C . HIS A 1 197 ? -11.524 -8.241 27.268 1.00 90.62 197 HIS A C 1
ATOM 1525 O O . HIS A 1 197 ? -10.952 -9.062 26.548 1.00 90.62 197 HIS A O 1
ATOM 1531 N N . THR A 1 198 ? -11.053 -7.006 27.461 1.00 87.88 198 THR A N 1
ATOM 1532 C CA . THR A 1 198 ? -9.797 -6.525 26.858 1.00 87.88 198 THR A CA 1
ATOM 1533 C C . THR A 1 198 ? -8.550 -7.101 27.524 1.00 87.88 198 THR A C 1
ATOM 1535 O O . THR A 1 198 ? -7.524 -7.268 26.866 1.00 87.88 198 THR A O 1
ATOM 1538 N N . ARG A 1 199 ? -8.633 -7.461 28.810 1.00 83.19 199 ARG A N 1
ATOM 1539 C CA . ARG A 1 199 ? -7.535 -8.065 29.587 1.00 83.19 199 ARG A CA 1
ATOM 1540 C C . ARG A 1 199 ? -7.590 -9.594 29.644 1.00 83.19 199 ARG A C 1
ATOM 1542 O O . ARG A 1 199 ? -6.770 -10.219 30.320 1.00 83.19 199 ARG A O 1
ATOM 1549 N N . SER A 1 200 ? -8.542 -10.217 28.949 1.00 73.88 200 SER A N 1
ATOM 1550 C CA . SER A 1 200 ? -8.642 -11.676 28.883 1.00 73.88 200 SER A CA 1
ATOM 1551 C C . SER A 1 200 ? -7.359 -12.301 28.299 1.00 73.88 200 SER A C 1
ATOM 1553 O O . SER A 1 200 ? -6.697 -11.730 27.432 1.00 73.88 200 SER A O 1
ATOM 1555 N N . LYS A 1 201 ? -6.985 -13.498 28.780 1.00 59.47 201 LYS A N 1
ATOM 1556 C CA . LYS A 1 201 ? -5.672 -14.158 28.559 1.00 59.47 201 LYS A CA 1
ATOM 1557 C C . LYS A 1 201 ? -5.301 -14.468 27.096 1.00 59.47 201 LYS A C 1
ATOM 1559 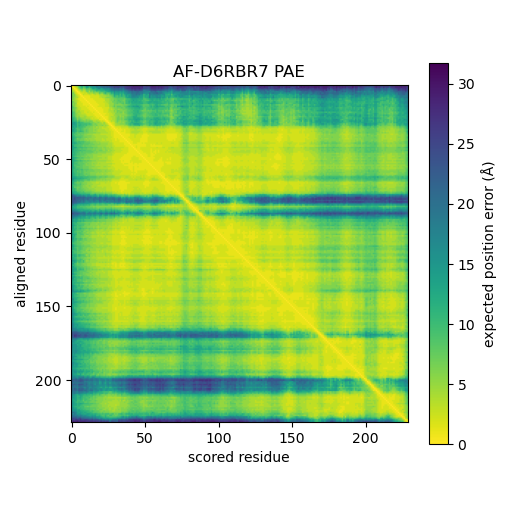O O . LYS A 1 201 ? -4.251 -15.062 26.854 1.00 59.47 201 LYS A O 1
ATOM 1564 N N . VAL A 1 202 ? -6.144 -14.119 26.126 1.00 65.12 202 VAL A N 1
ATOM 1565 C CA . VAL A 1 202 ? -5.940 -14.433 24.705 1.00 65.12 202 VAL A CA 1
ATOM 1566 C C . VAL A 1 202 ? -4.795 -13.607 24.105 1.00 65.12 202 VAL A C 1
ATOM 1568 O O . VAL A 1 202 ? -4.074 -14.106 23.241 1.00 65.12 202 VAL A O 1
ATOM 1571 N N . PHE A 1 203 ? -4.551 -12.391 24.606 1.00 63.88 203 PHE A N 1
ATOM 1572 C CA . PHE A 1 203 ? -3.490 -11.514 24.109 1.00 63.88 203 PHE A CA 1
ATOM 1573 C C . PHE A 1 203 ? -2.487 -11.160 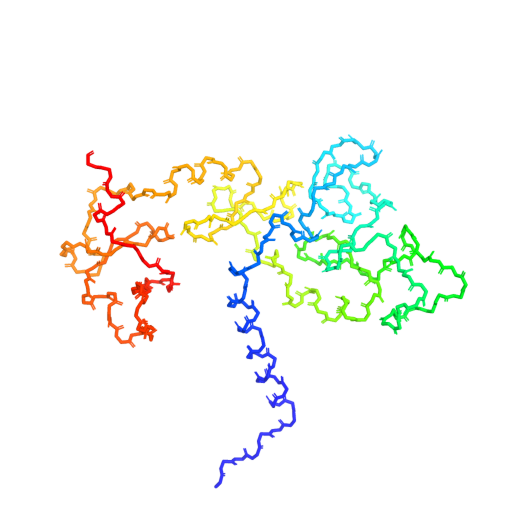25.213 1.00 63.88 203 PHE A C 1
ATOM 1575 O O . PHE A 1 203 ? -2.858 -10.786 26.324 1.00 63.88 203 PHE A O 1
ATOM 1582 N N . LYS A 1 204 ? -1.186 -11.277 24.915 1.00 65.00 204 LYS A N 1
ATOM 1583 C CA . LYS A 1 204 ? -0.125 -10.824 25.826 1.00 65.00 204 LYS A CA 1
ATOM 1584 C C . LYS A 1 204 ? -0.150 -9.298 25.895 1.00 65.00 204 LYS A C 1
ATOM 1586 O O . LYS A 1 204 ? 0.202 -8.648 24.917 1.00 65.00 204 LYS A O 1
ATOM 1591 N N . GLN A 1 205 ? -0.530 -8.746 27.044 1.00 65.69 205 GLN A N 1
ATOM 1592 C CA . GLN A 1 205 ? -0.358 -7.322 27.319 1.00 65.69 205 GLN A CA 1
ATOM 1593 C C . GLN A 1 205 ? 1.126 -6.982 27.483 1.00 65.69 205 GLN A C 1
ATOM 1595 O O . GLN A 1 205 ? 1.848 -7.633 28.243 1.00 65.69 205 GLN A O 1
ATOM 1600 N N . GLU A 1 206 ? 1.562 -5.924 26.807 1.00 69.12 206 GLU A N 1
ATOM 1601 C CA . GLU A 1 206 ? 2.816 -5.249 27.123 1.00 69.12 206 GLU A CA 1
ATOM 1602 C C . GLU A 1 206 ? 2.554 -4.221 28.227 1.00 69.12 206 GLU A C 1
ATOM 1604 O O . GLU A 1 206 ? 1.603 -3.441 28.154 1.00 69.12 206 GLU A O 1
ATOM 1609 N N . LYS A 1 207 ? 3.382 -4.227 29.281 1.00 70.50 207 LYS A N 1
ATOM 1610 C CA . LYS A 1 207 ? 3.259 -3.252 30.373 1.00 70.50 207 LYS A CA 1
ATOM 1611 C C . LYS A 1 207 ? 3.384 -1.831 29.808 1.00 70.50 207 LYS A C 1
ATOM 1613 O O . LYS A 1 207 ? 4.373 -1.530 29.149 1.00 70.50 207 LYS A O 1
ATOM 1618 N N . GLY A 1 208 ? 2.406 -0.976 30.106 1.00 72.06 208 GLY A N 1
ATOM 1619 C CA . GLY A 1 208 ? 2.395 0.435 29.703 1.00 72.06 208 GLY A CA 1
ATOM 1620 C C . GLY A 1 208 ? 1.692 0.745 28.377 1.00 72.06 208 GLY A C 1
ATOM 1621 O O . GLY A 1 208 ? 1.636 1.913 28.014 1.00 72.06 208 GLY A O 1
ATOM 1622 N N . LYS A 1 209 ? 1.141 -0.254 27.672 1.00 78.69 209 LYS A N 1
ATOM 1623 C CA . LYS A 1 209 ? 0.314 -0.042 26.470 1.00 78.69 209 LYS A CA 1
ATOM 1624 C C . LYS A 1 209 ? -1.160 -0.319 26.745 1.00 78.69 209 LYS A C 1
ATOM 1626 O O . LYS A 1 209 ? -1.485 -1.111 27.636 1.00 78.69 209 LYS A O 1
ATOM 1631 N N . GLN A 1 210 ? -2.039 0.313 25.968 1.00 84.00 210 GLN A N 1
ATOM 1632 C CA . GLN A 1 210 ? -3.470 0.023 26.019 1.00 84.00 210 GLN A CA 1
ATOM 1633 C C . GLN A 1 210 ? -3.723 -1.442 25.624 1.00 84.00 210 GLN A C 1
ATOM 1635 O O . GLN A 1 210 ? -2.954 -2.023 24.846 1.00 84.00 210 GLN A O 1
ATOM 1640 N N . PRO A 1 211 ? -4.759 -2.100 26.177 1.00 89.00 211 PRO A N 1
ATOM 1641 C CA . PRO A 1 211 ? -5.022 -3.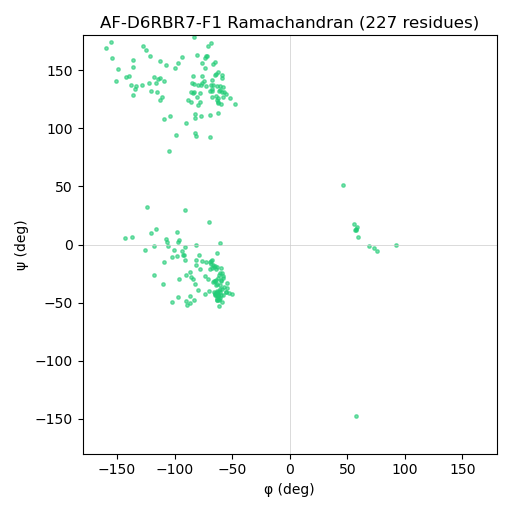484 25.836 1.00 89.00 211 PRO A CA 1
ATOM 1642 C C . PRO A 1 211 ? -5.383 -3.626 24.348 1.00 89.00 211 PRO A C 1
ATOM 1644 O O . PRO A 1 211 ? -6.030 -2.749 23.769 1.00 89.00 211 PRO A O 1
ATOM 1647 N N . PRO A 1 212 ? -5.008 -4.740 23.707 1.00 90.31 212 PRO A N 1
ATOM 1648 C CA . PRO A 1 212 ? -5.409 -5.006 22.336 1.00 90.31 212 PRO A CA 1
ATOM 1649 C C . PRO A 1 212 ? -6.888 -5.405 22.262 1.00 90.31 212 PRO A C 1
ATOM 1651 O O . PRO A 1 212 ? -7.459 -5.994 23.180 1.00 90.31 212 PRO A O 1
ATOM 1654 N N . CYS A 1 213 ? -7.507 -5.121 21.122 1.00 90.31 213 CYS A N 1
ATOM 1655 C CA . CYS A 1 213 ? -8.879 -5.486 20.816 1.00 90.31 213 CYS A CA 1
ATOM 1656 C C . CYS A 1 213 ? -9.034 -7.015 20.819 1.00 90.31 213 CYS A C 1
ATOM 1658 O O . CYS A 1 213 ? -8.345 -7.686 20.045 1.00 90.31 213 CYS A O 1
ATOM 1660 N N . PRO A 1 214 ? -9.983 -7.588 21.581 1.00 89.94 214 PRO A N 1
ATOM 1661 C CA . PRO A 1 214 ? -10.189 -9.037 21.628 1.00 89.94 214 PRO A CA 1
ATOM 1662 C C . PRO A 1 214 ? -10.552 -9.664 20.274 1.00 89.94 214 PRO A C 1
ATOM 1664 O O . PRO A 1 214 ? -10.320 -10.851 20.061 1.00 89.94 214 PRO A O 1
ATOM 1667 N N . LYS A 1 215 ? -11.127 -8.873 19.357 1.00 89.25 215 LYS A N 1
ATOM 1668 C CA . LYS A 1 215 ? -11.580 -9.331 18.036 1.00 89.25 215 LYS A CA 1
ATOM 1669 C C . LYS A 1 215 ? -10.473 -9.303 16.981 1.00 89.25 215 LYS A C 1
ATOM 1671 O O . LYS A 1 215 ? -10.361 -10.240 16.199 1.00 89.25 215 LYS A O 1
ATOM 1676 N N . CYS A 1 216 ? -9.677 -8.232 16.928 1.00 88.38 216 CYS A N 1
ATOM 1677 C CA . CYS A 1 216 ? -8.711 -8.018 15.840 1.00 88.38 216 CYS A CA 1
ATOM 1678 C C . CYS A 1 216 ? -7.263 -7.778 16.293 1.00 88.38 216 CYS A C 1
ATOM 1680 O O . CYS A 1 216 ? -6.378 -7.661 15.450 1.00 88.38 216 CYS A O 1
ATOM 1682 N N . GLY A 1 217 ? -7.005 -7.680 17.598 1.00 87.75 217 GLY A N 1
ATOM 1683 C CA . GLY A 1 217 ? -5.682 -7.406 18.159 1.00 87.75 217 GLY A CA 1
ATOM 1684 C C . GLY A 1 217 ? -5.185 -5.963 17.995 1.00 87.75 217 GLY A C 1
ATOM 1685 O O . GLY A 1 217 ? -4.105 -5.656 18.490 1.00 87.75 217 GLY A O 1
ATOM 1686 N N . HIS A 1 218 ? -5.940 -5.086 17.322 1.00 88.19 218 HIS A N 1
ATOM 1687 C CA . HIS A 1 218 ? -5.613 -3.659 17.181 1.00 88.19 218 HIS A CA 1
ATOM 1688 C C . HIS A 1 218 ? -5.640 -2.949 18.533 1.00 88.19 218 HIS A C 1
ATOM 1690 O O . HIS A 1 218 ? -6.464 -3.292 19.377 1.00 88.19 218 HIS A O 1
ATOM 1696 N N . GLU A 1 219 ? -4.775 -1.959 18.732 1.00 89.25 219 GLU A N 1
ATOM 1697 C CA . GLU A 1 219 ? -4.741 -1.183 19.974 1.00 89.25 219 GLU A CA 1
ATOM 1698 C C . GLU A 1 219 ? -6.100 -0.517 20.241 1.00 89.25 219 GLU A C 1
ATOM 1700 O O . GLU A 1 219 ? -6.756 0.001 19.331 1.00 89.25 219 GLU A O 1
ATOM 1705 N N . THR A 1 220 ? -6.564 -0.599 21.488 1.00 91.19 220 THR A N 1
ATOM 1706 C CA . THR A 1 220 ? -7.786 0.087 21.919 1.00 91.19 220 THR A CA 1
ATOM 1707 C C . THR A 1 220 ? -7.460 1.443 22.527 1.00 91.19 220 THR A C 1
ATOM 1709 O O . THR A 1 220 ? -6.331 1.702 22.932 1.00 91.19 220 THR A O 1
ATOM 1712 N N . GLN A 1 221 ? -8.459 2.313 22.595 1.00 91.00 221 GLN A N 1
ATOM 1713 C CA . GLN A 1 221 ? -8.391 3.593 23.298 1.00 91.00 221 GLN A CA 1
ATOM 1714 C C . GLN A 1 221 ? -9.479 3.644 24.368 1.00 91.00 221 GLN A C 1
ATOM 1716 O O . GLN A 1 221 ? -10.425 2.850 24.329 1.00 91.00 221 GLN A O 1
ATOM 1721 N N . GLU A 1 222 ? -9.358 4.544 25.339 1.00 90.75 222 GLU A N 1
ATOM 1722 C CA . GLU A 1 222 ? -10.413 4.721 26.334 1.00 90.75 222 GLU A CA 1
ATOM 1723 C C . GLU A 1 222 ? -11.664 5.299 25.666 1.00 90.75 222 GLU A C 1
ATOM 1725 O O . GLU A 1 222 ? -11.609 6.254 24.898 1.00 90.75 222 GLU A O 1
ATOM 1730 N N . THR A 1 223 ? -12.819 4.694 25.941 1.00 87.75 223 THR A N 1
ATOM 1731 C CA . THR A 1 223 ? -14.080 5.033 25.255 1.00 87.75 223 THR A CA 1
ATOM 1732 C C . THR A 1 223 ? -14.501 6.474 25.531 1.00 87.75 223 THR A C 1
ATOM 1734 O O . THR A 1 223 ? -15.016 7.138 24.640 1.00 87.75 223 THR A O 1
ATOM 1737 N N . LYS A 1 224 ? -14.217 6.975 26.739 1.00 85.19 224 LYS A N 1
ATOM 1738 C CA . LYS A 1 224 ? -14.501 8.358 27.144 1.00 85.19 224 LYS A CA 1
ATOM 1739 C C . LYS A 1 224 ? -13.750 9.402 26.303 1.00 85.19 224 LYS A C 1
ATOM 1741 O O . LYS A 1 224 ? -14.255 10.503 26.139 1.00 85.19 224 LYS A O 1
ATOM 1746 N N . ASP A 1 225 ? -12.576 9.054 25.767 1.00 83.31 225 ASP A N 1
ATOM 1747 C CA . ASP A 1 225 ? -11.747 9.968 24.969 1.00 83.31 225 ASP A CA 1
ATOM 1748 C C . ASP A 1 225 ? -12.235 10.037 23.508 1.00 83.31 225 ASP A C 1
ATOM 1750 O O . ASP A 1 225 ? -11.827 10.911 22.750 1.00 83.31 225 ASP A O 1
ATOM 1754 N N . LEU A 1 226 ? -13.111 9.104 23.111 1.00 80.88 226 LEU A N 1
ATOM 1755 C CA . LEU A 1 226 ? -13.633 8.945 21.750 1.00 80.88 226 LEU A CA 1
ATOM 1756 C C . LEU A 1 226 ? -15.105 9.342 21.605 1.00 80.88 226 LEU A C 1
ATOM 1758 O O . LEU A 1 226 ? -15.595 9.479 20.481 1.00 80.88 226 LEU A O 1
ATOM 1762 N N . SER A 1 227 ? -15.823 9.475 22.721 1.00 65.12 227 SER A N 1
ATOM 1763 C CA . SER A 1 227 ? -17.193 9.974 22.749 1.00 65.12 227 SER A CA 1
ATOM 1764 C C . SER A 1 227 ? -17.173 11.499 22.729 1.00 65.12 227 SER A C 1
ATOM 1766 O O . SER A 1 227 ? -16.756 12.123 23.705 1.00 65.12 227 SER A O 1
ATOM 1768 N N . MET A 1 228 ? -17.643 12.100 21.636 1.00 56.50 228 MET A N 1
ATOM 1769 C CA . MET A 1 228 ? -17.983 13.524 21.630 1.00 56.50 228 MET A CA 1
ATOM 1770 C C . MET A 1 228 ? -19.111 13.727 22.649 1.00 56.50 228 MET A C 1
ATOM 1772 O O . MET A 1 228 ? -20.186 13.147 22.494 1.00 56.50 228 MET A O 1
ATOM 1776 N N . SER A 1 229 ? -18.818 14.453 23.730 1.00 47.75 229 SER A N 1
ATOM 1777 C CA . SER A 1 229 ? -19.828 14.923 24.689 1.00 47.75 229 SER A CA 1
ATOM 1778 C C . SER A 1 229 ? -20.495 16.186 24.167 1.00 47.75 229 SER A C 1
ATOM 1780 O O . SER A 1 229 ? -19.763 17.006 23.567 1.00 47.75 229 SER A O 1
#

Radius of gyration: 22.17 Å; Cα contacts (8 Å, |Δi|>4): 414; chains: 1; bounding box: 57×53×55 Å

Nearest PDB structures (foldseek):
  5ue8-assembly2_B  TM=6.760E-01  e=2.305E+00  Rattus norvegicus

Secondary structure (DSSP, 8-state):
-PPPPPHHHHHHHHHHHHHHHHHHHGGGS-TTTSGGG-EEE-TTT--EEES-SB-TTT--B-SS---TTT--SEE-TT-TTBSS---SS-EEGGGGEEEE-TTT--EEESBHHHHHHHHHH-TTTT-B-TTT--BGGG-SS-EEE-TTT--EEETTTHHHHHHHHTS---S--BBTTTSSBPSEEETTTTEEE-HHHHTSTTS-PPTTSPPBPTTT-PBPEEHHHHS--

InterPro domains:
  IPR010531 Zinc finger protein NOA36 [PF06524] (1-229)
  IPR010531 Zinc finger protein NOA36 [PTHR13214] (1-229)

pLDDT: mean 88.82, std 9.54, range [47.75, 97.94]

Solvent-accessible surface area (backbone atoms only — not comparable to full-atom values): 13093 Å² total; per-residue (Å²): 128,84,78,81,75,49,74,66,57,52,52,52,51,56,47,53,53,48,51,52,51,47,60,66,48,48,83,73,55,62,40,72,75,32,36,35,32,28,82,38,66,35,94,84,78,68,48,74,25,26,31,40,39,44,37,75,90,74,65,46,71,50,62,80,44,47,13,30,68,76,53,45,56,53,45,54,58,86,52,85,50,44,78,62,90,55,84,95,45,67,31,45,41,71,74,28,53,60,49,71,32,93,48,52,46,13,30,26,32,34,32,47,66,41,65,75,41,34,77,85,60,44,84,41,65,85,40,38,16,76,86,77,71,42,38,56,92,75,51,42,59,34,56,38,62,38,95,68,45,64,45,33,23,35,63,87,50,45,62,64,50,53,69,55,45,71,43,62,93,60,101,61,62,36,8,79,88,75,68,45,73,26,51,33,26,21,55,64,75,70,45,30,28,28,65,72,59,37,66,37,88,88,59,89,77,56,90,95,58,64,46,38,28,81,88,78,60,47,68,28,44,56,33,77,84,31,48,88,126